Protein AF-A0A2W7AXQ3-F1 (afdb_monomer_lite)

Secondary structure (DSSP, 8-state):
----------TTHHHHHHHHHHHHHHHHHTT------PPPPP-------HHHHHHHHHHHHHTTSSSS-----------PPPPPPPPP--PPPPPPP----------------------------S-------S--SS--SSHHHHHHHHHHHHTT--------S-HHHHHHHHHHHHHHTTEEE--GGG-HHHHHHHHHSEEPSS--GGGTTPPTTEEEEEEEHHHHHHTT-SS-TTEEEEETTEEEEEEEETTEEEEEEEPPPPPPP--

Sequence (271 aa):
MPWIQAARLSPWLLPVAIAVAAHGLWLAGSSVVERPRRPTPVPRAADNSPELVRYSSQASQAGSLATGLGTLTLPFESSLPLPPPELLGSAPPPPPAAAGDQGRAQQQPTLRSRPVALAPRQAGTGLAWGVDQSLPRGLPGDAATALGLAGQLDAGAEPSGESGPGEKDDASRLARKALAARHLRLTTASDRPYRILWDSGSAAASRPEDLANLPEGVEVRRLPLAAARAMGLSQPHGISVASPAGLLLLWVKGDELWLIRRSPPAAADPA

Structure (mmCIF, N/CA/C/O backbone):
data_AF-A0A2W7AXQ3-F1
#
_entry.id   AF-A0A2W7AXQ3-F1
#
loop_
_atom_site.group_PDB
_atom_site.id
_atom_site.type_symbol
_atom_site.label_atom_id
_atom_site.label_alt_id
_atom_site.label_comp_id
_atom_site.label_asym_id
_atom_site.label_entity_id
_atom_site.label_seq_id
_atom_site.pdbx_PDB_ins_code
_atom_site.Cartn_x
_atom_site.Cartn_y
_atom_site.Cartn_z
_atom_site.occupancy
_atom_site.B_iso_or_equiv
_atom_site.auth_seq_id
_atom_site.auth_comp_id
_atom_site.auth_asym_id
_atom_site.auth_atom_id
_atom_site.pdbx_PDB_model_num
ATOM 1 N N . MET A 1 1 ? -46.222 -37.021 27.615 1.00 56.38 1 MET A N 1
ATOM 2 C CA . MET A 1 1 ? -44.828 -37.250 27.157 1.00 56.38 1 MET A CA 1
ATOM 3 C C . MET A 1 1 ? -44.898 -37.714 25.709 1.00 56.38 1 MET A C 1
ATOM 5 O O . MET A 1 1 ? -45.809 -38.504 25.496 1.00 56.38 1 MET A O 1
ATOM 9 N N . PRO A 1 2 ? -44.070 -37.287 24.725 1.00 55.03 2 PRO A N 1
ATOM 10 C CA . PRO A 1 2 ? -42.762 -36.604 24.777 1.00 55.03 2 PRO A CA 1
ATOM 11 C C . PRO A 1 2 ? -42.604 -35.414 23.776 1.00 55.03 2 PRO A C 1
ATOM 13 O O . PRO A 1 2 ? -42.974 -35.518 22.615 1.00 55.03 2 PRO A O 1
ATOM 16 N N . TRP A 1 3 ? -42.005 -34.288 24.181 1.00 43.62 3 TRP A N 1
ATOM 17 C CA . TRP A 1 3 ? -41.655 -33.169 23.266 1.00 43.62 3 TRP A CA 1
ATOM 18 C C . TRP A 1 3 ? -40.205 -32.686 23.426 1.00 43.62 3 TRP A C 1
ATOM 20 O O . TRP A 1 3 ? -39.822 -31.629 22.942 1.00 43.62 3 TRP A O 1
ATOM 30 N N . ILE A 1 4 ? -39.357 -33.501 24.054 1.00 59.16 4 ILE A N 1
ATOM 31 C CA . ILE A 1 4 ? -37.926 -33.224 24.182 1.00 59.16 4 ILE A CA 1
ATOM 32 C C . ILE A 1 4 ? -37.199 -34.032 23.101 1.00 59.16 4 ILE A C 1
ATOM 34 O O . ILE A 1 4 ? -36.650 -35.096 23.373 1.00 59.16 4 ILE A O 1
ATOM 38 N N . GLN A 1 5 ? -37.231 -33.556 21.853 1.00 52.38 5 GLN A N 1
ATOM 39 C CA . GLN A 1 5 ? -36.272 -33.996 20.839 1.00 52.38 5 GLN A CA 1
ATOM 40 C C . GLN A 1 5 ? -35.127 -32.989 20.744 1.00 52.38 5 GLN A C 1
ATOM 42 O O . GLN A 1 5 ? -35.233 -31.922 20.151 1.00 52.38 5 GLN A O 1
ATOM 47 N N . ALA A 1 6 ? -34.042 -33.385 21.405 1.00 51.69 6 ALA A N 1
ATOM 48 C CA . ALA A 1 6 ? -32.644 -33.174 21.062 1.00 51.69 6 ALA A 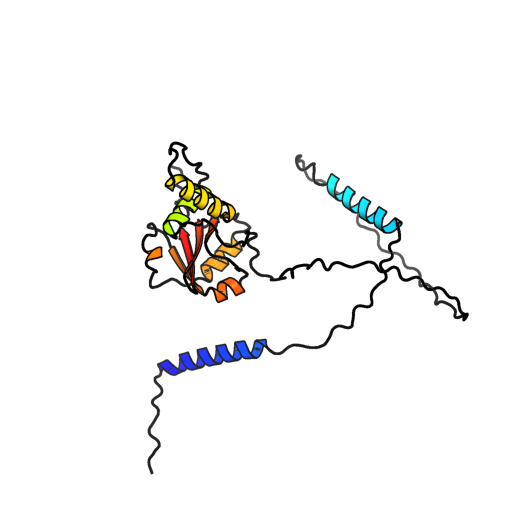CA 1
ATOM 49 C C . ALA A 1 6 ? -32.361 -32.211 19.893 1.00 51.69 6 ALA A C 1
ATOM 51 O O . ALA A 1 6 ? -32.241 -32.620 18.737 1.00 51.69 6 ALA A O 1
ATOM 52 N N . ALA A 1 7 ? -32.082 -30.952 20.231 1.00 55.88 7 ALA A N 1
ATOM 53 C CA . ALA A 1 7 ? -31.192 -30.131 19.427 1.00 55.88 7 ALA A CA 1
ATOM 54 C C . ALA A 1 7 ? -29.800 -30.785 19.462 1.00 55.88 7 ALA A C 1
ATOM 56 O O . ALA A 1 7 ? -29.018 -30.578 20.390 1.00 55.88 7 ALA A O 1
ATOM 57 N N . ARG A 1 8 ? -29.496 -31.629 18.469 1.00 60.03 8 ARG A N 1
ATOM 58 C CA . ARG A 1 8 ? -28.120 -32.042 18.174 1.00 60.03 8 ARG A CA 1
ATOM 59 C C . ARG A 1 8 ? -27.374 -30.805 17.684 1.00 60.03 8 ARG A C 1
ATOM 61 O O . ARG A 1 8 ? -27.304 -30.541 16.487 1.00 60.03 8 ARG A O 1
ATOM 68 N N . LEU A 1 9 ? -26.872 -30.012 18.626 1.00 59.94 9 LEU A N 1
ATOM 69 C CA . LEU A 1 9 ? -25.965 -28.915 18.333 1.00 59.94 9 LEU A CA 1
ATOM 70 C C . LEU A 1 9 ? -24.719 -29.530 17.697 1.00 59.94 9 LEU A C 1
ATOM 72 O O . LEU A 1 9 ? -23.999 -30.304 18.325 1.00 59.94 9 LEU A O 1
ATOM 76 N N . SER A 1 10 ? -24.537 -29.237 16.411 1.00 66.50 10 SER A N 1
ATOM 77 C CA . SER A 1 10 ? -23.365 -29.648 15.648 1.00 66.50 10 SER A CA 1
ATOM 78 C C . SER A 1 10 ? -22.100 -29.277 16.434 1.00 66.50 10 SER A C 1
ATOM 80 O O . SER A 1 10 ? -22.007 -28.134 16.894 1.00 66.50 10 SER A O 1
ATOM 82 N N . PRO A 1 11 ? -21.120 -30.187 16.590 1.00 71.94 11 PRO A N 1
ATOM 83 C CA . PRO A 1 11 ? -19.904 -29.936 17.374 1.00 71.94 11 PRO A CA 1
ATOM 84 C C . PRO A 1 11 ? -19.089 -28.732 16.864 1.00 71.94 11 PRO A C 1
ATOM 86 O O . PRO A 1 11 ? -18.272 -28.180 17.593 1.00 71.94 11 PRO A O 1
ATOM 89 N N . TRP A 1 12 ? -19.366 -28.269 15.643 1.00 75.00 12 TRP A N 1
ATOM 90 C CA . TRP A 1 12 ? -18.779 -27.075 15.035 1.00 75.00 12 TRP A CA 1
ATOM 91 C C . TRP A 1 12 ? -19.390 -25.748 15.500 1.00 75.00 12 TRP A C 1
ATOM 93 O O . TRP A 1 12 ? -18.766 -24.703 15.341 1.00 75.00 12 TRP A O 1
ATOM 103 N N . LEU A 1 13 ? -20.583 -25.759 16.099 1.00 76.00 13 LEU A N 1
ATOM 104 C CA . LEU A 1 13 ? -21.230 -24.535 16.585 1.00 76.00 13 LEU A CA 1
ATOM 105 C C . LEU A 1 13 ? -20.655 -24.063 17.924 1.00 76.00 13 LEU A C 1
ATOM 107 O O . LEU A 1 13 ? -20.680 -22.868 18.207 1.00 76.00 13 LEU A O 1
ATOM 111 N N . LEU A 1 14 ? -20.094 -24.976 18.722 1.00 76.06 14 LEU A N 1
ATOM 112 C CA . LEU A 1 14 ? -19.499 -24.654 20.018 1.00 76.06 14 LEU A CA 1
ATOM 113 C C . LEU A 1 14 ? -18.330 -23.648 19.912 1.00 76.06 14 LEU A C 1
ATOM 115 O O . LEU A 1 14 ? -18.395 -22.619 20.586 1.00 76.06 14 LEU A O 1
ATOM 119 N N . PRO A 1 15 ? -17.294 -23.855 19.068 1.00 79.56 15 PRO A N 1
ATOM 120 C CA . PRO A 1 15 ? -16.192 -22.895 18.968 1.00 79.56 15 PRO A CA 1
ATOM 121 C C . PRO A 1 15 ? -16.641 -21.537 18.411 1.00 79.56 15 PRO A C 1
ATOM 123 O O . PRO A 1 15 ? -16.148 -20.503 18.856 1.00 79.56 15 PRO A O 1
ATOM 126 N N . VAL A 1 16 ? -17.613 -21.518 17.491 1.00 81.75 16 VAL A N 1
ATOM 127 C CA . VAL A 1 16 ? -18.158 -20.274 16.923 1.00 81.75 16 VAL A CA 1
ATOM 128 C C . VAL A 1 16 ? -18.922 -19.481 17.983 1.00 81.75 16 VAL A C 1
ATOM 130 O O . VAL A 1 16 ? -18.708 -18.278 18.121 1.00 81.75 16 VAL A O 1
ATOM 133 N N . ALA A 1 17 ? -19.763 -20.143 18.780 1.00 80.06 17 ALA A N 1
ATOM 134 C CA . ALA A 1 17 ? -20.495 -19.494 19.863 1.00 80.06 17 ALA A CA 1
ATOM 135 C C . ALA A 1 17 ? -19.550 -18.917 20.933 1.00 80.06 17 ALA A C 1
ATOM 137 O O . ALA A 1 17 ? -19.765 -17.797 21.395 1.00 80.06 17 ALA A O 1
ATOM 138 N N . ILE A 1 18 ? -18.471 -19.636 21.275 1.00 86.31 18 ILE A N 1
ATOM 139 C CA . ILE A 1 18 ? -17.441 -19.152 22.208 1.00 86.31 18 ILE A CA 1
ATOM 140 C C . ILE A 1 18 ? -16.726 -17.920 21.637 1.00 86.31 18 ILE A C 1
ATOM 142 O O . ILE A 1 18 ? -16.554 -16.934 22.353 1.00 86.31 18 ILE A O 1
ATOM 146 N N . ALA A 1 19 ? -16.356 -17.937 20.352 1.00 85.81 19 ALA A N 1
ATOM 147 C CA . ALA A 1 19 ? -15.705 -16.799 19.704 1.00 85.81 19 ALA A CA 1
ATOM 148 C C . ALA A 1 19 ? -16.602 -15.549 19.695 1.00 85.81 19 ALA A C 1
ATOM 150 O O . ALA A 1 19 ? -16.142 -14.462 20.044 1.00 85.81 19 ALA A O 1
ATOM 151 N N . VAL A 1 20 ? -17.892 -15.701 19.370 1.00 86.19 20 VAL A N 1
ATOM 152 C CA . VAL A 1 20 ? -18.866 -14.594 19.380 1.00 86.19 20 VAL A CA 1
ATOM 153 C C . VAL A 1 20 ? -19.087 -14.059 20.798 1.00 86.19 20 VAL A C 1
ATOM 155 O O . VAL A 1 20 ? -19.087 -12.844 20.998 1.00 86.19 20 VAL A O 1
ATOM 158 N N . ALA A 1 21 ? -19.213 -14.939 21.796 1.00 85.56 21 ALA A N 1
ATOM 159 C CA . ALA A 1 21 ? -19.384 -14.535 23.191 1.00 85.56 21 ALA A CA 1
ATOM 160 C C . ALA A 1 21 ? -18.153 -13.787 23.734 1.00 85.56 21 ALA A C 1
ATOM 162 O O . ALA A 1 21 ? -18.303 -12.750 24.380 1.00 85.56 21 ALA A O 1
ATOM 163 N N . ALA A 1 22 ? -16.940 -14.259 23.427 1.00 85.50 22 ALA A N 1
ATOM 164 C CA . ALA A 1 22 ? -15.700 -13.589 23.818 1.00 85.50 22 ALA A CA 1
ATOM 165 C C . ALA A 1 22 ? -15.571 -12.200 23.171 1.00 85.50 22 ALA A C 1
ATOM 167 O O . ALA A 1 22 ? -15.170 -11.240 23.832 1.00 85.50 22 ALA A O 1
ATOM 168 N N . HIS A 1 23 ? -15.964 -12.071 21.901 1.00 77.94 23 HIS A N 1
ATOM 169 C CA . HIS A 1 23 ? -15.927 -10.792 21.193 1.00 77.94 23 HIS A CA 1
ATOM 170 C C . HIS A 1 23 ? -16.967 -9.798 21.733 1.00 77.94 23 HIS A C 1
ATOM 172 O O . HIS A 1 23 ? -16.659 -8.622 21.932 1.00 77.94 23 HIS A O 1
ATOM 178 N N . GLY A 1 24 ? -18.177 -10.275 22.045 1.00 78.38 24 GLY A N 1
ATOM 179 C CA . GLY A 1 24 ? -19.215 -9.466 22.687 1.00 78.38 24 GLY A CA 1
ATOM 180 C C . GLY A 1 24 ? -18.809 -8.982 24.082 1.00 78.38 24 GLY A C 1
ATOM 181 O O . GLY A 1 24 ? -19.021 -7.817 24.417 1.00 78.38 24 GLY A O 1
ATOM 182 N N . LEU A 1 25 ? -18.158 -9.843 24.871 1.00 80.38 25 LEU A N 1
ATOM 183 C CA . LEU A 1 25 ? -17.657 -9.490 26.200 1.00 80.38 25 LEU A CA 1
ATOM 184 C C . LEU A 1 25 ? -16.522 -8.454 26.138 1.00 80.38 25 LEU A C 1
ATOM 186 O O . LEU A 1 25 ? -16.474 -7.548 26.968 1.00 80.38 25 LEU A O 1
ATOM 190 N N . TRP A 1 26 ? -15.643 -8.543 25.136 1.00 81.81 26 TRP A N 1
ATOM 191 C CA . TRP A 1 26 ? -14.577 -7.562 24.919 1.00 81.81 26 TRP A CA 1
ATOM 192 C C . TRP A 1 26 ? -15.130 -6.173 24.556 1.00 81.81 26 TRP A C 1
ATOM 194 O O . TRP A 1 26 ? -14.699 -5.168 25.123 1.00 81.81 26 TRP A O 1
ATOM 204 N N . LEU A 1 27 ? -16.144 -6.115 23.685 1.00 73.25 27 LEU A N 1
ATOM 205 C CA . LEU A 1 27 ? -16.821 -4.863 23.329 1.00 73.25 27 LEU A CA 1
ATOM 206 C C . LEU A 1 27 ? -17.541 -4.238 24.536 1.00 73.25 27 LEU A C 1
ATOM 208 O O . LEU A 1 27 ? -17.368 -3.048 24.794 1.00 73.25 27 LEU A O 1
ATOM 212 N N . ALA A 1 28 ? -18.274 -5.034 25.321 1.00 66.75 28 ALA A N 1
ATOM 213 C CA . ALA A 1 28 ? -18.982 -4.553 26.512 1.00 66.75 28 ALA A CA 1
ATOM 214 C C . ALA A 1 28 ? -18.042 -4.099 27.650 1.00 66.75 28 ALA A C 1
ATOM 216 O O . ALA A 1 28 ? -18.369 -3.176 28.397 1.00 66.75 28 ALA A O 1
ATOM 217 N N . GLY A 1 29 ? -16.857 -4.709 27.775 1.00 53.09 29 GLY A N 1
ATOM 218 C CA . GLY A 1 29 ? -15.850 -4.323 28.770 1.00 53.09 29 GLY A CA 1
ATOM 219 C C . GLY A 1 29 ? -15.180 -2.974 28.488 1.00 53.09 29 GLY A C 1
ATOM 220 O O . GLY A 1 29 ? -14.676 -2.332 29.407 1.00 53.09 29 GLY A O 1
ATOM 221 N N . SER A 1 30 ? -15.208 -2.508 27.237 1.00 60.12 30 SER A N 1
ATOM 222 C CA . SER A 1 30 ? -14.564 -1.249 26.841 1.00 60.12 30 SER A CA 1
ATOM 223 C C . SER A 1 30 ? -15.361 0.017 27.197 1.00 60.12 30 SER A C 1
ATOM 225 O O . SER A 1 30 ? -14.812 1.115 27.141 1.00 60.12 30 SER A O 1
ATOM 227 N N . SER A 1 31 ? -16.628 -0.112 27.612 1.00 50.81 31 SER A N 1
ATOM 228 C CA . SER A 1 31 ? -17.520 1.032 27.868 1.00 50.81 31 SER A CA 1
ATOM 229 C C . SER A 1 31 ? -17.623 1.486 29.331 1.00 50.81 31 SER A C 1
ATOM 231 O O . SER A 1 31 ? -18.421 2.371 29.628 1.00 50.81 31 SER A O 1
ATOM 233 N N . VAL A 1 32 ? -16.849 0.926 30.268 1.00 55.56 32 VAL A N 1
ATOM 234 C CA . VAL A 1 32 ? -16.993 1.266 31.697 1.00 55.56 32 VAL A CA 1
ATOM 235 C C . VAL A 1 32 ? -15.644 1.546 32.353 1.00 55.56 32 VAL A C 1
ATOM 237 O O . VAL A 1 32 ? -15.115 0.681 33.030 1.00 55.56 32 VAL A O 1
ATOM 240 N N . VAL A 1 33 ? -15.130 2.771 32.185 1.00 51.38 33 VAL A N 1
ATOM 241 C CA . VAL A 1 33 ? -14.534 3.608 33.252 1.00 51.38 33 VAL A CA 1
ATOM 242 C C . VAL A 1 33 ? -14.572 5.068 32.769 1.00 51.38 33 VAL A C 1
ATOM 244 O O . VAL A 1 33 ? -13.575 5.610 32.304 1.00 51.38 33 VAL A O 1
ATOM 247 N N . GLU A 1 34 ? -15.716 5.741 32.898 1.00 50.62 34 GLU A N 1
ATOM 248 C CA . GLU A 1 34 ? -15.732 7.206 32.997 1.00 50.62 34 GLU A CA 1
ATOM 249 C C . GLU A 1 34 ? -16.026 7.588 34.448 1.00 50.62 34 GLU A C 1
ATOM 251 O O . GLU A 1 34 ? -17.125 7.422 34.975 1.00 50.62 34 GLU A O 1
ATOM 256 N N . ARG A 1 35 ? -14.985 8.080 35.118 1.00 42.41 35 ARG A N 1
ATOM 257 C CA . ARG A 1 35 ? -15.019 8.702 36.443 1.00 42.41 35 ARG A CA 1
ATOM 258 C C . ARG A 1 35 ? -14.161 9.971 36.365 1.00 42.41 35 ARG A C 1
ATOM 260 O O . ARG A 1 35 ? -13.218 10.024 35.581 1.00 42.41 35 ARG A O 1
ATOM 267 N N . PRO A 1 36 ? -14.348 10.904 37.297 1.00 46.25 36 PRO A N 1
ATOM 268 C CA . PRO A 1 36 ? -15.287 12.018 37.298 1.00 46.25 36 PRO A CA 1
ATOM 269 C C . PRO A 1 36 ? -14.686 13.310 36.697 1.00 46.25 36 PRO A C 1
ATOM 271 O O . PRO A 1 36 ? -13.474 13.446 36.546 1.00 46.25 36 PRO A O 1
ATOM 274 N N . ARG A 1 37 ? -15.564 14.281 36.391 1.00 49.75 37 ARG A N 1
ATOM 275 C CA . ARG A 1 37 ? -15.258 15.668 35.978 1.00 49.75 37 ARG A CA 1
ATOM 276 C C . ARG A 1 37 ? -13.968 16.218 36.609 1.00 49.75 37 ARG A C 1
ATOM 278 O O . ARG A 1 37 ? -13.890 16.367 37.827 1.00 49.75 37 ARG A O 1
ATOM 285 N N . ARG A 1 38 ? -13.008 16.624 35.766 1.00 41.25 38 ARG A N 1
ATOM 286 C CA . ARG A 1 38 ? -11.929 17.533 36.180 1.00 41.25 38 ARG A CA 1
ATOM 287 C C . ARG A 1 38 ? -12.525 18.882 36.612 1.00 41.25 38 ARG A C 1
ATOM 289 O O . ARG A 1 38 ? -13.468 19.347 35.966 1.00 41.25 38 ARG A O 1
ATOM 296 N N . PRO A 1 39 ? -11.981 19.519 37.662 1.00 47.62 39 PRO A N 1
ATOM 297 C CA . PRO A 1 39 ? -12.379 20.858 38.067 1.00 47.62 39 PRO A CA 1
ATOM 298 C C . PRO A 1 39 ? -12.070 21.866 36.957 1.00 47.62 39 PRO A C 1
ATOM 300 O O . PRO A 1 39 ? -11.065 21.765 36.250 1.00 47.62 39 PRO A O 1
ATOM 303 N N . THR A 1 40 ? -12.976 22.826 36.810 1.00 57.66 40 THR A N 1
ATOM 304 C CA . THR A 1 40 ? -12.914 23.959 35.891 1.00 57.66 40 THR A CA 1
ATOM 305 C C . THR A 1 40 ? -11.543 24.642 35.979 1.00 57.66 40 THR A C 1
ATOM 307 O O . THR A 1 40 ? -11.119 24.981 37.086 1.00 57.66 40 THR A O 1
ATOM 310 N N . PRO A 1 41 ? -10.826 24.863 34.862 1.00 53.12 41 PRO A N 1
ATOM 311 C CA . PRO A 1 41 ? -9.603 25.647 34.894 1.00 53.12 41 PRO A CA 1
ATOM 312 C C . PRO A 1 41 ? -9.957 27.080 35.296 1.00 53.12 41 PRO A C 1
ATOM 314 O O . PRO A 1 41 ? -10.693 27.771 34.592 1.00 53.12 41 PRO A O 1
ATOM 317 N N . VAL A 1 42 ? -9.445 27.521 36.444 1.00 62.22 42 VAL A N 1
ATOM 318 C CA . VAL A 1 42 ? -9.449 28.939 36.807 1.00 62.22 42 VAL A CA 1
ATOM 319 C C . VAL A 1 42 ? -8.600 29.658 35.755 1.00 62.22 42 VAL A C 1
ATOM 321 O O . VAL A 1 42 ? -7.451 29.253 35.545 1.00 62.22 42 VAL A O 1
ATOM 324 N N . PRO A 1 43 ? -9.121 30.683 35.063 1.00 53.09 43 PRO A N 1
ATOM 325 C CA . PRO A 1 43 ? -8.309 31.477 34.159 1.00 53.09 43 PRO A CA 1
ATOM 326 C C . PRO A 1 43 ? -7.216 32.160 34.984 1.00 53.09 43 PRO A C 1
ATOM 328 O O . PRO A 1 43 ? -7.487 33.074 35.761 1.00 53.09 43 PRO A O 1
ATOM 331 N N . ARG A 1 44 ? -5.966 31.705 34.844 1.00 53.28 44 ARG A N 1
ATOM 332 C CA . ARG A 1 44 ? -4.820 32.515 35.258 1.00 53.28 44 ARG A CA 1
ATOM 333 C C . ARG A 1 44 ? -4.796 33.705 34.316 1.00 53.28 44 ARG A C 1
ATOM 335 O O . ARG A 1 44 ? -4.664 33.518 33.107 1.00 53.28 44 ARG A O 1
ATOM 342 N N . ALA A 1 45 ? -4.983 34.900 34.870 1.00 55.28 45 ALA A N 1
ATOM 343 C CA . ALA A 1 45 ? -4.716 36.137 34.162 1.00 55.28 45 ALA A CA 1
ATOM 344 C C . ALA A 1 45 ? -3.337 35.995 33.507 1.00 55.28 45 ALA A C 1
ATOM 346 O O . ALA A 1 45 ? -2.358 35.698 34.192 1.00 55.28 45 ALA A O 1
ATOM 347 N N . ALA A 1 46 ? -3.288 36.095 32.178 1.00 49.22 46 ALA A N 1
ATOM 348 C CA . ALA A 1 46 ? -2.027 36.183 31.469 1.00 49.22 46 ALA A CA 1
ATOM 349 C C . ALA A 1 46 ? -1.362 37.463 31.969 1.00 49.22 46 ALA A C 1
ATOM 351 O O . ALA A 1 46 ? -1.795 38.566 31.630 1.00 49.22 46 ALA A O 1
ATOM 352 N N . ASP A 1 47 ? -0.379 37.304 32.847 1.00 54.69 47 ASP A N 1
ATOM 353 C CA . ASP A 1 47 ? 0.492 38.388 33.252 1.00 54.69 47 ASP A CA 1
ATOM 354 C C . ASP A 1 47 ? 1.336 38.741 32.023 1.00 54.69 47 ASP A C 1
ATOM 356 O O . ASP A 1 47 ? 2.390 38.166 31.756 1.00 54.69 47 ASP A O 1
ATOM 360 N N . ASN A 1 48 ? 0.786 39.627 31.192 1.00 55.03 48 ASN A N 1
ATOM 361 C CA . ASN A 1 48 ? 1.412 40.156 29.986 1.00 55.03 48 ASN A CA 1
ATOM 362 C C . ASN A 1 48 ? 2.436 41.238 30.351 1.00 55.03 48 ASN A C 1
ATOM 364 O O . ASN A 1 48 ? 2.536 42.267 29.680 1.00 55.03 48 ASN A O 1
ATOM 368 N N . SER A 1 49 ? 3.180 41.026 31.435 1.00 65.69 49 SER A N 1
ATOM 369 C CA . SER A 1 49 ? 4.289 41.886 31.801 1.00 65.69 49 SER A CA 1
ATOM 370 C C . SER A 1 49 ? 5.316 41.867 30.658 1.00 65.69 49 SER A C 1
ATOM 372 O O . SER A 1 49 ? 5.779 40.790 30.262 1.00 65.69 49 SER A O 1
ATOM 374 N N . PRO A 1 50 ? 5.684 43.033 30.090 1.00 62.56 50 PRO A N 1
ATOM 375 C CA . PRO A 1 50 ? 6.530 43.126 28.895 1.00 62.56 50 PRO A CA 1
ATOM 376 C C . PRO A 1 50 ? 7.920 42.500 29.081 1.00 62.56 50 PRO A C 1
ATOM 378 O O . PRO A 1 50 ? 8.593 42.176 28.100 1.00 62.56 50 PRO A O 1
ATOM 381 N N . GLU A 1 51 ? 8.341 42.272 30.324 1.00 63.25 51 GLU A N 1
ATOM 382 C CA . GLU A 1 51 ? 9.594 41.591 30.639 1.00 63.25 51 GLU A CA 1
ATOM 383 C C . GLU A 1 51 ? 9.565 40.096 30.288 1.00 63.25 51 GLU A C 1
ATOM 385 O O . GLU A 1 51 ? 10.532 39.585 29.723 1.00 63.25 51 GLU A O 1
ATOM 390 N N . LEU A 1 52 ? 8.441 39.399 30.496 1.00 59.66 52 LEU A N 1
ATOM 391 C CA . LEU A 1 52 ? 8.325 37.965 30.187 1.00 59.66 52 LEU A CA 1
ATOM 392 C C . LEU A 1 52 ? 8.348 37.692 28.676 1.00 59.66 52 LEU A C 1
ATOM 394 O O . LEU A 1 52 ? 8.898 36.682 28.229 1.00 59.66 52 LEU A O 1
ATOM 398 N N . VAL A 1 53 ? 7.821 38.621 27.872 1.00 66.81 53 VAL A N 1
ATOM 399 C CA . VAL A 1 53 ? 7.896 38.541 26.404 1.00 66.81 53 VAL A CA 1
ATOM 400 C C . VAL A 1 53 ? 9.341 38.713 25.925 1.00 66.81 53 VAL A C 1
ATOM 402 O O . VAL A 1 53 ? 9.778 37.983 25.032 1.00 66.81 53 VAL A O 1
ATOM 405 N N . ARG A 1 54 ? 10.120 39.607 26.554 1.00 67.94 54 ARG A N 1
ATOM 406 C CA . ARG A 1 54 ? 11.549 39.768 26.235 1.00 67.94 54 ARG A CA 1
ATOM 407 C C . ARG A 1 54 ? 12.349 38.507 26.564 1.00 67.94 54 ARG A C 1
ATOM 409 O O . ARG A 1 54 ? 13.090 38.041 25.698 1.00 67.94 54 ARG A O 1
ATOM 416 N N . TYR A 1 55 ? 12.135 37.898 27.731 1.00 61.97 55 TYR A N 1
ATOM 417 C CA . TYR A 1 55 ? 12.831 36.656 28.102 1.00 61.97 55 TYR A CA 1
AT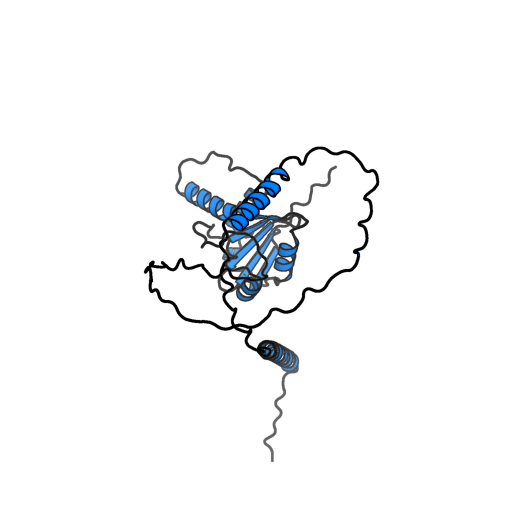OM 418 C C . TYR A 1 55 ? 12.475 35.468 27.190 1.00 61.97 55 TYR A C 1
ATOM 420 O O . TYR A 1 55 ? 13.365 34.728 26.770 1.00 61.97 55 TYR A O 1
ATOM 428 N N . SER A 1 56 ? 11.204 35.321 26.801 1.00 62.09 56 SER A N 1
ATOM 429 C CA . SER A 1 56 ? 10.758 34.292 25.842 1.00 62.09 56 SER A CA 1
ATOM 430 C C . SER A 1 56 ? 11.413 34.447 24.458 1.00 62.09 56 SER A C 1
ATOM 432 O O . SER A 1 56 ? 11.864 33.469 23.847 1.00 62.09 56 SER A O 1
ATOM 434 N N . SER A 1 57 ? 11.539 35.692 23.982 1.00 58.22 57 SER A N 1
ATOM 435 C CA . SER A 1 57 ? 12.186 35.978 22.696 1.00 58.22 57 SER A CA 1
ATOM 436 C C . SER A 1 57 ? 13.690 35.675 22.704 1.00 58.22 57 SER A C 1
ATOM 438 O O . SER A 1 57 ? 14.208 35.137 21.724 1.00 58.22 57 SER A O 1
ATOM 440 N N . GLN A 1 58 ? 14.383 35.922 23.822 1.00 58.19 58 GLN A N 1
ATOM 441 C CA . GLN A 1 58 ? 15.812 35.617 23.953 1.00 58.19 58 GLN A CA 1
ATOM 442 C C . GLN A 1 58 ? 16.089 34.110 24.063 1.00 58.19 58 GLN A C 1
ATOM 444 O O . GLN A 1 58 ? 17.034 33.623 23.441 1.00 58.19 58 GLN A O 1
ATOM 449 N N . ALA A 1 59 ? 15.242 33.345 24.761 1.00 57.09 59 ALA A N 1
ATOM 450 C CA . ALA A 1 59 ? 15.393 31.889 24.852 1.00 57.09 59 ALA A CA 1
ATOM 451 C C . ALA A 1 59 ? 15.250 31.190 23.483 1.00 57.09 59 ALA A C 1
ATOM 453 O O . ALA A 1 59 ? 15.949 30.219 23.196 1.00 57.09 59 ALA A O 1
ATOM 454 N N . SER A 1 60 ? 14.397 31.723 22.604 1.00 57.94 60 SER A N 1
ATOM 455 C CA . SER A 1 60 ? 14.200 31.188 21.248 1.00 57.94 60 SER A CA 1
ATOM 456 C C . SER A 1 60 ? 15.372 31.507 20.302 1.00 57.94 60 SER A C 1
ATOM 458 O O . SER A 1 60 ? 15.666 30.732 19.390 1.00 57.94 60 SER A O 1
ATOM 460 N N . GLN A 1 61 ? 16.085 32.618 20.529 1.00 56.41 61 GLN A N 1
ATOM 461 C CA . GLN A 1 61 ? 17.279 32.972 19.751 1.00 56.41 61 GLN A CA 1
ATOM 462 C C . GLN A 1 61 ? 18.514 32.153 20.156 1.00 56.41 61 GLN A C 1
ATOM 464 O O . GLN A 1 61 ? 19.291 31.771 19.282 1.00 56.41 61 GLN A O 1
ATOM 469 N N . ALA A 1 62 ? 18.662 31.792 21.436 1.00 53.03 62 ALA A N 1
ATOM 470 C CA . ALA A 1 62 ? 19.781 30.963 21.899 1.00 53.03 62 ALA A CA 1
ATOM 471 C C . ALA A 1 62 ? 19.770 29.536 21.306 1.00 53.03 62 ALA A C 1
ATOM 473 O O . ALA A 1 62 ? 20.828 28.977 21.025 1.00 53.03 62 ALA A O 1
ATOM 474 N N . GLY A 1 63 ? 18.591 28.963 21.030 1.00 47.25 63 GLY A N 1
ATOM 475 C CA . GLY A 1 63 ? 18.471 27.648 20.380 1.00 47.25 63 GLY A CA 1
ATOM 476 C C . GLY A 1 63 ? 18.848 27.634 18.891 1.00 47.25 63 GLY A C 1
ATOM 477 O O . GLY A 1 63 ? 19.207 26.588 18.350 1.00 47.25 63 GLY A O 1
ATOM 478 N N . SER A 1 64 ? 18.824 28.791 18.223 1.00 45.88 64 SER A N 1
ATOM 479 C CA . SER A 1 64 ? 19.085 28.880 16.777 1.00 45.88 64 SER A CA 1
ATOM 480 C C . SER A 1 64 ? 20.578 28.971 16.428 1.00 45.88 64 SER A C 1
ATOM 482 O O . SER A 1 64 ? 20.948 28.707 15.289 1.00 45.88 64 SER A O 1
ATOM 484 N N . LEU A 1 65 ? 21.451 29.267 17.400 1.00 46.97 65 LEU A N 1
ATOM 485 C CA . LEU A 1 65 ? 22.911 29.298 17.207 1.00 46.97 65 LEU A CA 1
ATOM 486 C C . LEU A 1 65 ? 23.601 27.959 17.528 1.00 46.97 65 LEU A C 1
ATOM 488 O O . LEU A 1 65 ? 24.755 27.767 17.164 1.00 46.97 65 LEU A O 1
ATOM 492 N N . ALA A 1 66 ? 22.894 27.007 18.147 1.00 48.22 66 ALA A N 1
ATOM 493 C CA . ALA A 1 66 ? 23.418 25.673 18.460 1.00 48.22 66 ALA A CA 1
ATOM 494 C C . ALA A 1 66 ? 23.167 24.624 17.354 1.00 48.22 66 ALA A C 1
ATOM 496 O O . ALA A 1 66 ? 23.633 23.494 17.463 1.00 48.22 66 ALA A O 1
ATOM 497 N N . THR A 1 67 ? 22.459 24.981 16.273 1.00 46.81 67 THR A N 1
ATOM 498 C CA . THR A 1 67 ? 22.076 24.045 15.188 1.00 46.81 67 THR A CA 1
ATOM 499 C C . THR A 1 67 ? 22.886 24.259 13.901 1.00 46.81 67 THR A C 1
ATOM 501 O O . THR A 1 67 ? 22.501 23.821 12.821 1.00 46.81 67 THR A O 1
ATOM 504 N N . GLY A 1 68 ? 24.028 24.940 13.990 1.00 45.47 68 GLY A N 1
ATOM 505 C CA . GLY A 1 68 ? 24.868 25.233 12.835 1.00 45.47 68 GLY A CA 1
ATOM 506 C C . GLY A 1 68 ? 26.341 25.198 13.188 1.00 45.47 68 GLY A C 1
ATOM 507 O O . GLY A 1 68 ? 26.955 26.246 13.156 1.00 45.47 68 GLY A O 1
ATOM 508 N N . LEU A 1 69 ? 26.868 24.028 13.567 1.00 45.47 69 LEU A N 1
ATOM 509 C CA . LEU A 1 69 ? 28.295 23.650 13.535 1.00 45.47 69 LEU A CA 1
ATOM 510 C C . LEU A 1 69 ? 28.405 22.164 13.941 1.00 45.47 69 LEU A C 1
ATOM 512 O O . LEU A 1 69 ? 28.815 21.813 15.042 1.00 45.47 69 LEU A O 1
ATOM 516 N N . GLY A 1 70 ? 27.953 21.277 13.053 1.00 43.62 70 GLY A N 1
ATOM 517 C CA . GLY A 1 70 ? 27.937 19.824 13.251 1.00 43.62 70 GLY A CA 1
ATOM 518 C C . GLY A 1 70 ? 28.900 19.083 12.328 1.00 43.62 70 GLY A C 1
ATOM 519 O O . GLY A 1 70 ? 28.533 18.055 11.777 1.00 43.62 70 GLY A O 1
ATOM 520 N N . THR A 1 71 ? 30.104 19.611 12.113 1.00 48.59 71 THR A N 1
ATOM 521 C CA . THR A 1 71 ? 31.198 18.891 11.446 1.00 48.59 71 THR A CA 1
ATOM 522 C C . THR A 1 71 ? 32.517 19.330 12.060 1.00 48.59 71 THR A C 1
ATOM 524 O O . THR A 1 71 ? 33.063 20.346 11.645 1.00 48.59 71 THR A O 1
ATOM 527 N N . LEU A 1 72 ? 32.993 18.591 13.062 1.00 38.66 72 LEU A N 1
ATOM 528 C CA . LEU A 1 72 ? 34.411 18.376 13.368 1.00 38.66 72 LEU A CA 1
ATOM 529 C C . LEU A 1 72 ? 34.505 17.335 14.493 1.00 38.66 72 LEU A C 1
ATOM 531 O O . LEU A 1 72 ? 34.199 17.592 15.653 1.00 38.66 72 LEU A O 1
ATOM 535 N N . THR A 1 73 ? 34.888 16.126 14.098 1.00 37.09 73 THR A N 1
ATOM 536 C CA . THR A 1 73 ? 35.363 15.037 14.955 1.00 37.09 73 THR A CA 1
ATOM 537 C C . THR A 1 73 ? 36.609 15.480 15.722 1.00 37.09 73 THR A C 1
ATOM 539 O O . THR A 1 73 ? 37.440 16.138 15.100 1.00 37.09 73 THR A O 1
ATOM 542 N N . LEU A 1 74 ? 36.761 15.081 16.998 1.00 37.19 74 LEU A N 1
ATOM 543 C CA . LEU A 1 74 ? 38.002 14.623 17.676 1.00 37.19 74 LEU A CA 1
ATOM 544 C C . LEU A 1 74 ? 37.752 14.392 19.201 1.00 37.19 74 LEU A C 1
ATOM 546 O O . LEU A 1 74 ? 36.675 14.747 19.673 1.00 37.19 74 LEU A O 1
ATOM 550 N N . PRO A 1 75 ? 38.628 13.669 19.939 1.00 43.62 75 PRO A N 1
ATOM 551 C CA . PRO A 1 75 ? 38.268 12.539 20.803 1.00 43.62 75 PRO A CA 1
ATOM 552 C C . PRO A 1 75 ? 38.204 12.849 22.315 1.00 43.62 75 PRO A C 1
ATOM 554 O O . PRO A 1 75 ? 38.542 13.936 22.764 1.00 43.62 75 PRO A O 1
ATOM 557 N N . PHE A 1 76 ? 37.747 11.848 23.077 1.00 48.50 76 PHE A N 1
ATOM 558 C CA . PHE A 1 76 ? 37.619 11.769 24.540 1.00 48.50 76 PHE A CA 1
ATOM 559 C C . PHE A 1 76 ? 38.754 12.416 25.352 1.00 48.50 76 PHE A C 1
ATOM 561 O O . PHE A 1 76 ? 39.909 12.101 25.096 1.00 48.50 76 PHE A O 1
ATOM 568 N N . GLU A 1 77 ? 38.403 13.164 26.409 1.00 31.72 77 GLU A N 1
ATOM 569 C CA . GLU A 1 77 ? 39.029 13.104 27.745 1.00 31.72 77 GLU A CA 1
ATOM 570 C C . GLU A 1 77 ? 38.251 13.953 28.781 1.00 31.72 77 GLU A C 1
ATOM 572 O O . GLU A 1 77 ? 38.015 15.140 28.593 1.00 31.72 77 GLU A O 1
ATOM 577 N N . SER A 1 78 ? 37.875 13.286 29.877 1.00 40.38 78 SER A N 1
ATOM 578 C CA . SER A 1 78 ? 38.058 13.699 31.279 1.00 40.38 78 SER A CA 1
ATOM 579 C C . SER A 1 78 ? 37.387 14.967 31.871 1.00 40.38 78 SER A C 1
ATOM 581 O O . SER A 1 78 ? 37.607 16.100 31.465 1.00 40.38 78 SER A O 1
ATOM 583 N N . SER A 1 79 ? 36.695 14.719 32.998 1.00 42.44 79 SER A N 1
ATOM 584 C CA . SER A 1 79 ? 36.318 15.632 34.099 1.00 42.44 79 SER A CA 1
ATOM 585 C C . SER A 1 79 ? 35.097 16.551 33.939 1.00 42.44 79 SER A C 1
ATOM 587 O O . SER A 1 79 ? 35.213 17.756 33.745 1.00 42.44 79 SER A O 1
ATOM 589 N N . LEU A 1 80 ? 33.907 16.001 34.210 1.00 48.31 80 LEU A N 1
ATOM 590 C CA . LEU A 1 80 ? 32.786 16.782 34.752 1.00 48.31 80 LEU A CA 1
ATOM 591 C C . LEU A 1 80 ? 32.932 16.867 36.286 1.00 48.31 80 LEU A C 1
ATOM 593 O O . LEU A 1 80 ? 32.926 15.816 36.933 1.00 48.31 80 LEU A O 1
ATOM 597 N N . PRO A 1 81 ? 33.051 18.059 36.901 1.00 51.22 81 PRO A N 1
ATOM 598 C CA . PRO A 1 81 ? 32.943 18.181 38.350 1.00 51.22 81 PRO A CA 1
ATOM 599 C C . PRO A 1 81 ? 31.488 17.949 38.787 1.00 51.22 81 PRO A C 1
ATOM 601 O O . PRO A 1 81 ? 30.549 18.462 38.177 1.00 51.22 81 PRO A O 1
ATOM 604 N N . LEU A 1 82 ? 31.308 17.155 39.847 1.00 56.88 82 LEU A N 1
ATOM 605 C CA . LEU A 1 82 ? 30.014 16.928 40.496 1.00 56.88 82 LEU A CA 1
ATOM 606 C C . LEU A 1 82 ? 29.385 18.257 40.968 1.00 56.88 82 LEU A C 1
ATOM 608 O O . LEU A 1 82 ? 30.114 19.127 41.452 1.00 56.88 82 LEU A O 1
ATOM 612 N N . PRO A 1 83 ? 28.049 18.412 40.900 1.00 65.56 83 PRO A N 1
ATOM 613 C CA . PRO A 1 83 ? 27.372 19.558 41.497 1.00 65.56 83 PRO A CA 1
ATOM 614 C C . PRO A 1 83 ? 27.395 19.478 43.041 1.00 65.56 83 PRO A C 1
ATOM 616 O O . PRO A 1 83 ? 27.255 18.384 43.597 1.00 65.56 83 PRO A O 1
ATOM 619 N N . PRO A 1 84 ? 27.559 20.611 43.751 1.00 66.06 84 PRO A N 1
ATOM 620 C CA . PRO A 1 84 ? 27.531 20.649 45.213 1.00 66.06 84 PRO A CA 1
ATOM 621 C C . PRO A 1 84 ? 26.107 20.434 45.776 1.00 66.06 84 PRO A C 1
ATOM 623 O O . PRO A 1 84 ? 25.137 20.850 45.141 1.00 66.06 84 PRO A O 1
ATOM 626 N N . PRO A 1 85 ? 25.960 19.815 46.966 1.00 58.31 85 PRO A N 1
ATOM 627 C CA . PRO A 1 85 ? 24.666 19.601 47.616 1.00 58.31 85 PRO A CA 1
ATOM 628 C C . PRO A 1 85 ? 24.086 20.885 48.233 1.00 58.31 85 PRO A C 1
ATOM 630 O O . PRO A 1 85 ? 24.808 21.714 48.787 1.00 58.31 85 PRO A O 1
ATOM 633 N N . GLU A 1 86 ? 22.760 21.015 48.145 1.00 49.53 86 GLU A N 1
ATOM 634 C CA . GLU A 1 86 ? 21.969 22.161 48.604 1.00 49.53 86 GLU A CA 1
ATOM 635 C C . GLU A 1 86 ? 22.032 22.374 50.126 1.00 49.53 86 GLU A C 1
ATOM 637 O O . GLU A 1 86 ? 21.851 21.444 50.915 1.00 49.53 86 GLU A O 1
ATOM 642 N N . LEU A 1 87 ? 22.250 23.627 50.537 1.00 44.47 87 LEU A N 1
ATOM 643 C CA . LEU A 1 87 ? 22.184 24.069 51.928 1.00 44.47 87 LEU A CA 1
ATOM 644 C C . LEU A 1 87 ? 20.827 24.721 52.229 1.00 44.47 87 LEU A C 1
ATOM 646 O O . LEU A 1 87 ? 20.319 25.536 51.466 1.00 44.47 87 LEU A O 1
ATOM 650 N N . LEU A 1 88 ? 20.288 24.329 53.385 1.00 41.91 88 LEU A N 1
ATOM 651 C CA . LEU A 1 88 ? 19.046 24.744 54.035 1.00 41.91 88 LEU A CA 1
ATOM 652 C C . LEU A 1 88 ? 18.794 26.265 54.102 1.00 41.91 88 LEU A C 1
ATOM 654 O O . LEU A 1 88 ? 19.703 27.047 54.368 1.00 41.91 88 LEU A O 1
ATOM 658 N N . GLY A 1 89 ? 17.501 26.617 54.111 1.00 33.72 89 GLY A N 1
ATOM 659 C CA . GLY A 1 89 ? 16.946 27.860 54.672 1.00 33.72 89 GLY A CA 1
ATOM 660 C C . GLY A 1 89 ? 16.183 28.675 53.622 1.00 33.72 89 GLY A C 1
ATOM 661 O O . GLY A 1 89 ? 16.648 28.822 52.506 1.00 33.72 89 GLY A O 1
ATOM 662 N N . SER A 1 90 ? 14.997 29.236 53.836 1.00 42.31 90 SER A N 1
ATOM 663 C CA . SER A 1 90 ? 14.229 29.509 55.048 1.00 42.31 90 SER A CA 1
ATOM 664 C C . SER A 1 90 ? 12.776 29.781 54.629 1.00 42.31 90 SER A C 1
ATOM 666 O O . SER A 1 90 ? 12.524 30.310 53.548 1.00 42.31 90 SER A O 1
ATOM 668 N N . ALA A 1 91 ? 11.818 29.416 55.479 1.00 47.12 91 ALA A N 1
ATOM 669 C CA . ALA A 1 91 ? 10.390 29.646 55.271 1.00 47.12 91 ALA A CA 1
ATOM 670 C C . ALA A 1 91 ? 10.031 31.150 55.208 1.00 47.12 91 ALA A C 1
ATOM 672 O O . ALA A 1 91 ? 10.561 31.922 56.010 1.00 47.12 91 ALA A O 1
ATOM 673 N N . PRO A 1 92 ? 9.101 31.580 54.333 1.00 60.38 92 PRO A N 1
ATOM 674 C CA . PRO A 1 92 ? 8.537 32.928 54.386 1.00 60.38 92 PRO A CA 1
ATOM 675 C C . PRO A 1 92 ? 7.309 33.017 55.331 1.00 60.38 92 PRO A C 1
ATOM 677 O O . PRO A 1 92 ? 6.560 32.044 55.451 1.00 60.38 92 PRO A O 1
ATOM 680 N N . PRO A 1 93 ? 7.081 34.165 56.005 1.00 65.25 93 PRO A N 1
ATOM 681 C CA . PRO A 1 93 ? 5.992 34.361 56.973 1.00 65.25 93 PRO A CA 1
ATOM 682 C C . PRO A 1 93 ? 4.621 34.654 56.315 1.00 65.25 93 PRO A C 1
ATOM 684 O O . PRO A 1 93 ? 4.571 35.028 55.141 1.00 65.25 93 PRO A O 1
ATOM 687 N N . PRO A 1 94 ? 3.497 34.515 57.056 1.00 62.94 94 PRO A N 1
ATOM 688 C CA . PRO A 1 94 ? 2.148 34.766 56.537 1.00 62.94 94 PRO A CA 1
ATOM 689 C C . PRO A 1 94 ? 1.799 36.270 56.449 1.00 62.94 94 PRO A C 1
ATOM 691 O O . PRO A 1 94 ? 2.342 37.070 57.215 1.00 62.94 94 PRO A O 1
ATOM 694 N N . PRO A 1 95 ? 0.872 36.674 55.554 1.00 65.81 95 PRO A N 1
ATOM 695 C CA . PRO A 1 95 ? 0.497 38.077 55.371 1.00 65.81 95 PRO A CA 1
ATOM 696 C C . PRO A 1 95 ? -0.544 38.579 56.399 1.00 65.81 95 PRO A C 1
ATOM 698 O O . PRO A 1 95 ? -1.377 37.794 56.862 1.00 65.81 95 PRO A O 1
ATOM 701 N N . PRO A 1 96 ? -0.547 39.888 56.727 1.00 56.47 96 PRO A N 1
ATOM 702 C CA . PRO A 1 96 ? -1.550 40.516 57.588 1.00 56.47 96 PRO A CA 1
ATOM 703 C C . PRO A 1 96 ? -2.843 40.901 56.844 1.00 56.47 96 PRO A C 1
ATOM 705 O O . PRO A 1 96 ? -2.862 41.108 55.632 1.00 56.47 96 PRO A O 1
ATOM 708 N N . ALA A 1 97 ? -3.924 41.031 57.617 1.00 49.16 97 ALA A N 1
ATOM 709 C CA . ALA A 1 97 ? -5.257 41.453 57.193 1.00 49.16 97 ALA A CA 1
ATOM 710 C C . ALA A 1 97 ? -5.475 42.975 57.341 1.00 49.16 97 ALA A C 1
ATOM 712 O O . ALA A 1 97 ? -5.131 43.532 58.379 1.00 49.16 97 ALA A O 1
ATOM 713 N N . ALA A 1 98 ? -6.110 43.607 56.344 1.00 45.19 98 ALA A N 1
ATOM 714 C CA . ALA A 1 98 ? -6.922 44.843 56.408 1.00 45.19 98 ALA A CA 1
ATOM 715 C C . ALA A 1 98 ? -7.503 45.085 54.991 1.00 45.19 98 ALA A C 1
ATOM 717 O O . ALA A 1 98 ? -6.762 45.028 54.018 1.00 45.19 98 ALA A O 1
ATOM 718 N N . ALA A 1 99 ? -8.821 45.065 54.763 1.00 42.09 99 ALA A N 1
ATOM 719 C CA . ALA A 1 99 ? -9.807 46.132 54.995 1.00 42.09 99 ALA A CA 1
ATOM 720 C C . ALA A 1 99 ? -9.613 47.372 54.091 1.00 42.09 99 ALA A C 1
ATOM 722 O O . ALA A 1 99 ? -8.611 48.064 54.219 1.00 42.09 99 ALA A O 1
ATOM 723 N N . GLY A 1 100 ? -10.617 47.687 53.253 1.00 36.34 100 GLY A N 1
ATOM 724 C CA . GLY A 1 100 ? -10.817 49.047 52.725 1.00 36.34 100 GLY A CA 1
ATOM 725 C C . GLY A 1 100 ? -11.109 49.203 51.226 1.00 36.34 100 GLY A C 1
ATOM 726 O O . GLY A 1 100 ? -10.195 49.335 50.430 1.00 36.34 100 GLY A O 1
ATOM 727 N N . ASP A 1 101 ? -12.403 49.265 50.911 1.00 38.94 101 ASP A N 1
ATOM 728 C CA . ASP A 1 101 ? -13.093 50.326 50.153 1.00 38.94 101 ASP A CA 1
ATOM 729 C C . ASP A 1 101 ? -12.869 50.626 48.642 1.00 38.94 101 ASP A C 1
ATOM 731 O O . ASP A 1 101 ? -11.795 50.979 48.174 1.00 38.94 101 ASP A O 1
ATOM 735 N N . GLN A 1 102 ? -14.008 50.554 47.932 1.00 41.75 102 GLN A N 1
ATOM 736 C CA . GLN A 1 102 ? -14.563 51.408 46.860 1.00 41.75 102 GLN A CA 1
ATOM 737 C C . GLN A 1 102 ? -13.678 52.074 45.782 1.00 41.75 102 GLN A C 1
ATOM 739 O O . GLN A 1 102 ? -12.831 52.911 46.062 1.00 41.75 102 GLN A O 1
ATOM 744 N N . GLY A 1 103 ? -14.090 51.912 44.510 1.00 35.78 103 GLY A N 1
ATOM 745 C CA . GLY A 1 103 ? -13.815 52.923 43.477 1.00 35.78 103 GLY A CA 1
ATOM 746 C C . GLY A 1 103 ? -13.867 52.481 42.009 1.00 35.78 103 GLY A C 1
ATOM 747 O O . GLY A 1 103 ? -12.838 52.235 41.405 1.00 35.78 103 GLY A O 1
ATOM 748 N N . ARG A 1 104 ? -15.073 52.454 41.425 1.00 40.16 104 ARG A N 1
ATOM 749 C CA . ARG A 1 104 ? -15.436 53.097 40.138 1.00 40.16 104 ARG A CA 1
ATOM 750 C C . ARG A 1 104 ? -14.402 53.079 38.981 1.00 40.16 104 ARG A C 1
ATOM 752 O O . ARG A 1 104 ? -13.474 53.870 38.987 1.00 40.16 104 ARG A O 1
ATOM 759 N N . ALA A 1 105 ? -14.711 52.369 37.890 1.00 42.66 105 ALA A N 1
ATOM 760 C CA . ALA A 1 105 ? -14.916 52.967 36.556 1.00 42.66 105 ALA A CA 1
ATOM 761 C C . ALA A 1 105 ? -15.157 51.892 35.484 1.00 42.66 105 ALA A C 1
ATOM 763 O O . ALA A 1 105 ? -14.387 50.956 35.299 1.00 42.66 105 ALA A O 1
ATOM 764 N N . GLN A 1 106 ? -16.261 52.081 34.768 1.00 50.72 106 GLN A N 1
ATOM 765 C CA . GLN A 1 106 ? -16.600 51.421 33.520 1.00 50.72 106 GLN A CA 1
ATOM 766 C C . GLN A 1 106 ? -15.554 51.738 32.448 1.00 50.72 106 GLN A C 1
ATOM 768 O O . GLN A 1 106 ? -15.198 52.902 32.297 1.00 50.72 106 GLN A O 1
ATOM 773 N N . GLN A 1 107 ? -15.170 50.737 31.653 1.00 45.97 107 GLN A N 1
ATOM 774 C CA . GLN A 1 107 ? -14.855 50.891 30.230 1.00 45.97 107 GLN A CA 1
ATOM 775 C C . GLN A 1 107 ? -14.791 49.501 29.578 1.00 45.97 107 GLN A C 1
ATOM 777 O O . GLN A 1 107 ? -13.832 48.755 29.740 1.00 45.97 107 GLN A O 1
ATOM 782 N N . GLN A 1 108 ? -15.859 49.141 28.861 1.00 41.91 108 GLN A N 1
ATOM 783 C CA . GLN A 1 108 ? -15.867 48.056 27.879 1.00 41.91 108 GLN A CA 1
ATOM 784 C C . GLN A 1 108 ? -15.407 48.616 26.527 1.00 41.91 108 GLN A C 1
ATOM 786 O O . GLN A 1 108 ? -16.067 49.514 26.006 1.00 41.91 108 GLN A O 1
ATOM 791 N N . PRO A 1 109 ? -14.369 48.049 25.895 1.00 46.69 109 PRO A N 1
ATOM 792 C CA . PRO A 1 109 ? -14.205 48.107 24.453 1.00 46.69 109 PRO A CA 1
ATOM 793 C C . PRO A 1 109 ? -14.750 46.812 23.841 1.00 46.69 109 PRO A C 1
ATOM 795 O O . PRO A 1 109 ? -14.251 45.712 24.083 1.00 46.69 109 PRO A O 1
ATOM 798 N N . THR A 1 110 ? -15.788 46.944 23.025 1.00 49.91 110 THR A N 1
ATOM 799 C CA . THR A 1 110 ? -16.305 45.892 22.151 1.00 49.91 110 THR A CA 1
ATOM 800 C C . THR A 1 110 ? -15.305 45.621 21.024 1.00 49.91 110 THR A C 1
ATOM 802 O O . THR A 1 110 ? -15.265 46.334 20.024 1.00 49.91 110 THR A O 1
ATOM 805 N N . LEU A 1 111 ? -14.504 44.559 21.147 1.00 41.47 111 LEU A N 1
ATOM 806 C CA . LEU A 1 111 ? -13.719 44.028 20.030 1.00 41.47 111 LEU A CA 1
ATOM 807 C C . LEU A 1 111 ? -14.296 42.692 19.562 1.00 41.47 111 LEU A C 1
ATOM 809 O O . LEU A 1 111 ? -14.270 41.684 20.262 1.00 41.47 111 LEU A O 1
ATOM 813 N N . ARG A 1 112 ? -14.829 42.728 18.336 1.00 48.22 112 ARG A N 1
ATOM 814 C CA . ARG A 1 112 ? -15.303 41.592 17.541 1.00 48.22 112 ARG A CA 1
ATOM 815 C C . ARG A 1 112 ? -14.236 40.493 17.477 1.00 48.22 112 ARG A C 1
ATOM 817 O O . ARG A 1 112 ? -13.297 40.580 16.688 1.00 48.22 112 ARG A O 1
ATOM 824 N N . SER A 1 113 ? -14.417 39.427 18.247 1.00 41.16 113 SER A N 1
ATOM 825 C CA . SER A 1 113 ? -13.650 38.192 18.090 1.00 41.16 113 SER A CA 1
AT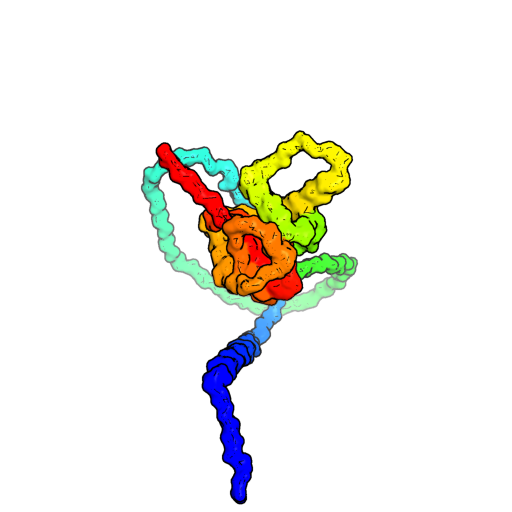OM 826 C C . SER A 1 113 ? -14.267 37.357 16.970 1.00 41.16 113 SER A C 1
ATOM 828 O O . SER A 1 113 ? -15.331 36.761 17.111 1.00 41.16 113 SER A O 1
ATOM 830 N N . ARG A 1 114 ? -13.590 37.347 15.824 1.00 47.69 114 ARG A N 1
ATOM 831 C CA . ARG A 1 114 ? -13.814 36.418 14.716 1.00 47.69 114 ARG A CA 1
ATOM 832 C C . ARG A 1 114 ? -13.354 35.028 15.187 1.00 47.69 114 ARG A C 1
ATOM 834 O O . ARG A 1 114 ? -12.173 34.900 15.511 1.00 47.69 114 ARG A O 1
ATOM 841 N N . PRO A 1 115 ? -14.210 33.995 15.261 1.00 42.50 115 PRO A N 1
ATOM 842 C CA . PRO A 1 115 ? -13.738 32.665 15.612 1.00 42.50 115 PRO A CA 1
ATOM 843 C C . PRO A 1 115 ? -12.932 32.110 14.434 1.00 42.50 115 PRO A C 1
ATOM 845 O O . PRO A 1 115 ? -13.478 31.720 13.404 1.00 42.50 115 PRO A O 1
ATOM 848 N N . VAL A 1 116 ? -11.608 32.104 14.577 1.00 51.09 116 VAL A N 1
ATOM 849 C CA . VAL A 1 116 ? -10.744 31.198 13.822 1.00 51.09 116 VAL A CA 1
ATOM 850 C C . VAL A 1 116 ? -11.079 29.803 14.333 1.00 51.09 116 VAL A C 1
ATOM 852 O O . VAL A 1 116 ? -10.770 29.462 15.474 1.00 51.09 116 VAL A O 1
ATOM 855 N N . ALA A 1 117 ? -11.774 29.022 13.511 1.00 40.56 117 ALA A N 1
ATOM 856 C CA . ALA A 1 117 ? -12.011 27.615 13.773 1.00 40.56 117 ALA A CA 1
ATOM 857 C C . ALA A 1 117 ? -10.656 26.892 13.771 1.00 40.56 117 ALA A C 1
ATOM 859 O O . ALA A 1 117 ? -10.124 26.541 12.719 1.00 40.56 117 ALA A O 1
ATOM 860 N N . LEU A 1 118 ? -10.076 26.700 14.957 1.00 44.59 118 LEU A N 1
ATOM 861 C CA . LEU A 1 118 ? -9.030 25.709 15.156 1.00 44.59 118 LEU A CA 1
ATOM 862 C C . LEU A 1 118 ? -9.676 24.348 14.891 1.00 44.59 118 LEU A C 1
ATOM 864 O O . LEU A 1 118 ? -10.486 23.869 15.686 1.00 44.59 118 LEU A O 1
ATOM 868 N N . ALA A 1 119 ? -9.350 23.751 13.748 1.00 44.47 119 ALA A N 1
ATOM 869 C CA . ALA A 1 119 ? -9.705 22.371 13.473 1.00 44.47 119 ALA A CA 1
ATOM 870 C C . ALA A 1 119 ? -9.189 21.486 14.626 1.00 44.47 119 ALA A C 1
ATOM 872 O O . ALA A 1 119 ? -8.054 21.680 15.081 1.00 44.47 119 ALA A O 1
ATOM 873 N N . PRO A 1 120 ? -9.991 20.531 15.127 1.00 43.34 120 PRO A N 1
ATOM 874 C CA . PRO A 1 120 ? -9.550 19.633 16.178 1.00 43.34 120 PRO A CA 1
ATOM 875 C C . PRO A 1 120 ? -8.377 18.807 15.651 1.00 43.34 120 PRO A C 1
ATOM 877 O O . PRO A 1 120 ? -8.518 17.977 14.755 1.00 43.34 120 PRO A O 1
ATOM 880 N N . ARG A 1 121 ? -7.197 19.054 16.219 1.00 44.12 121 ARG A N 1
ATOM 881 C CA . ARG A 1 121 ? -6.011 18.225 16.036 1.00 44.12 121 ARG A CA 1
ATOM 882 C C . ARG A 1 121 ? -6.343 16.876 16.674 1.00 44.12 121 ARG A C 1
ATOM 884 O O . ARG A 1 121 ? -6.301 16.751 17.896 1.00 44.12 121 ARG A O 1
ATOM 891 N N . GLN A 1 122 ? -6.778 15.907 15.867 1.00 48.56 122 GLN A N 1
ATOM 892 C CA . GLN A 1 122 ? -7.025 14.544 16.332 1.00 48.56 122 GLN A CA 1
ATOM 893 C C . GLN A 1 122 ? -5.717 13.996 16.905 1.00 48.56 122 GLN A C 1
ATOM 895 O O . GLN A 1 122 ? -4.797 13.632 16.177 1.00 48.56 122 GLN A O 1
ATOM 900 N N . ALA A 1 123 ? -5.632 13.980 18.233 1.00 40.50 123 ALA A N 1
ATOM 901 C CA . ALA A 1 123 ? -4.580 13.332 18.994 1.00 40.50 123 ALA A CA 1
ATOM 902 C C . ALA A 1 123 ? -4.826 11.817 18.974 1.00 40.50 123 ALA A C 1
ATOM 904 O O . ALA A 1 123 ? -5.217 11.220 19.970 1.00 40.50 123 ALA A O 1
ATOM 905 N N . GLY A 1 124 ? -4.674 11.204 17.802 1.00 44.91 124 GLY A N 1
ATOM 906 C CA . GLY A 1 124 ? -4.589 9.758 17.679 1.00 44.91 124 GLY A CA 1
ATOM 907 C C . GLY A 1 124 ? -3.131 9.344 17.809 1.00 44.91 124 GLY A C 1
ATOM 908 O O . GLY A 1 124 ? -2.307 9.748 16.995 1.00 44.91 124 GLY A O 1
ATOM 909 N N . THR A 1 125 ? -2.813 8.490 18.777 1.00 48.66 125 THR A N 1
ATOM 910 C CA . THR A 1 125 ? -1.565 7.705 18.861 1.00 48.66 125 THR A CA 1
ATOM 911 C C . THR A 1 125 ? -1.466 6.640 17.751 1.00 48.66 125 THR A C 1
ATOM 913 O O . THR A 1 125 ? -0.880 5.578 17.942 1.00 48.66 125 THR A O 1
ATOM 916 N N . GLY A 1 126 ? -2.081 6.895 16.593 1.00 51.12 126 GLY A N 1
ATOM 917 C CA . GLY A 1 126 ? -2.008 6.034 15.420 1.00 51.12 126 GLY A CA 1
ATOM 918 C C . GLY A 1 126 ? -0.638 6.128 14.759 1.00 51.12 126 GLY A C 1
ATOM 919 O O . GLY A 1 126 ? 0.144 7.037 15.046 1.00 51.12 126 GLY A O 1
ATOM 920 N N . LEU A 1 127 ? -0.343 5.187 13.864 1.00 60.03 127 LEU A N 1
ATOM 921 C CA . LEU A 1 127 ? 0.869 5.208 13.051 1.00 60.03 127 LEU A CA 1
ATOM 922 C C . LEU A 1 127 ? 0.881 6.527 12.256 1.00 60.03 127 LEU A C 1
ATOM 924 O O . LEU A 1 127 ? 0.161 6.683 11.272 1.00 60.03 127 LEU A O 1
ATOM 928 N N . ALA A 1 128 ? 1.632 7.522 12.723 1.00 62.66 128 ALA A N 1
ATOM 929 C CA . ALA A 1 128 ? 1.690 8.835 12.098 1.00 62.66 128 ALA A CA 1
ATOM 930 C C . ALA A 1 128 ? 2.602 8.752 10.868 1.00 62.66 128 ALA A C 1
ATOM 932 O O . ALA A 1 128 ? 3.782 9.079 10.926 1.00 62.66 128 ALA A O 1
ATOM 933 N N . TRP A 1 129 ? 2.051 8.284 9.749 1.00 67.62 129 TRP A N 1
ATOM 934 C CA . TRP A 1 129 ? 2.792 8.071 8.502 1.00 67.62 129 TRP A CA 1
ATOM 935 C C . TRP A 1 129 ? 3.240 9.371 7.806 1.00 67.62 129 TRP A C 1
ATOM 937 O O . TRP A 1 129 ? 3.918 9.309 6.790 1.00 67.62 129 TRP A O 1
ATOM 947 N N . GLY A 1 130 ? 2.877 10.551 8.324 1.00 62.16 130 GLY A N 1
ATOM 948 C CA . GLY A 1 130 ? 3.356 11.845 7.817 1.00 62.16 130 GLY A CA 1
ATOM 949 C C . GLY A 1 130 ? 2.924 12.205 6.387 1.00 62.16 130 GLY A C 1
ATOM 950 O O . GLY A 1 130 ? 3.399 13.202 5.857 1.00 62.16 130 GLY A O 1
ATOM 951 N N . VAL A 1 131 ? 2.038 11.422 5.761 1.00 62.06 131 VAL A N 1
ATOM 952 C CA . VAL A 1 131 ? 1.584 11.638 4.376 1.00 62.06 131 VAL A CA 1
ATOM 953 C C . VAL A 1 131 ? 0.502 12.711 4.321 1.00 62.06 131 VAL A C 1
ATOM 955 O O . VAL A 1 131 ? -0.380 12.739 5.183 1.00 62.06 131 VAL A O 1
ATOM 958 N N . ASP A 1 132 ? 0.521 13.537 3.273 1.00 62.31 132 ASP A N 1
ATOM 959 C CA . ASP A 1 132 ? -0.628 14.359 2.889 1.00 62.31 132 ASP A CA 1
ATOM 960 C C . ASP A 1 132 ? -1.826 13.443 2.581 1.00 62.31 132 ASP A C 1
ATOM 962 O O . ASP A 1 132 ? -1.789 12.580 1.698 1.00 62.31 132 ASP A O 1
ATOM 966 N N . GLN A 1 133 ? -2.883 13.603 3.374 1.00 60.62 133 GLN A N 1
ATOM 967 C CA . GLN A 1 133 ? -4.098 12.797 3.311 1.00 60.62 133 GLN A CA 1
ATOM 968 C C . GLN A 1 133 ? -5.226 13.536 2.593 1.00 60.62 133 GLN A C 1
ATOM 970 O O . GLN A 1 133 ? -6.388 13.393 2.959 1.00 60.62 133 GLN A O 1
ATOM 975 N N . SER A 1 134 ? -4.916 14.395 1.629 1.00 64.88 134 SER A N 1
ATOM 976 C CA . SER A 1 134 ? -5.922 14.957 0.732 1.00 64.88 134 SER A CA 1
ATOM 977 C C . SER A 1 134 ? -6.423 13.907 -0.275 1.00 64.88 134 SER A C 1
ATOM 979 O O . SER A 1 134 ? -5.708 12.976 -0.651 1.00 64.88 134 SER A O 1
ATOM 981 N N . LEU A 1 135 ? -7.692 14.046 -0.690 1.00 60.00 135 LEU A N 1
ATOM 982 C CA . LEU A 1 135 ? -8.361 13.118 -1.610 1.00 60.00 135 LEU A CA 1
ATOM 983 C C . LEU A 1 135 ? -7.533 12.933 -2.894 1.00 60.00 135 LEU A C 1
ATOM 985 O O . LEU A 1 135 ? -7.151 13.930 -3.516 1.00 60.00 135 LEU A O 1
ATOM 989 N N . PRO A 1 136 ? -7.297 11.685 -3.329 1.00 64.62 136 PRO A N 1
ATOM 990 C CA . PRO A 1 136 ? -6.377 11.393 -4.413 1.00 64.62 136 PRO A CA 1
ATOM 991 C C . PRO A 1 136 ? -6.943 11.843 -5.761 1.00 64.62 136 PRO A C 1
ATOM 993 O O . PRO A 1 136 ? -7.676 11.111 -6.424 1.00 64.62 136 PRO A O 1
ATOM 996 N N . ARG A 1 137 ? -6.595 13.051 -6.202 1.00 79.19 137 ARG A N 1
ATOM 997 C CA . ARG A 1 137 ? -6.810 13.448 -7.596 1.00 79.19 137 ARG A CA 1
ATOM 998 C C . ARG A 1 137 ? -5.633 12.982 -8.438 1.00 79.19 137 ARG A C 1
ATOM 1000 O O . ARG A 1 137 ? -4.486 13.278 -8.123 1.00 79.19 137 ARG A O 1
ATOM 1007 N N . GLY A 1 138 ? -5.950 12.277 -9.519 1.00 87.56 138 GLY A N 1
ATOM 1008 C CA . GLY A 1 138 ? -4.981 11.871 -10.528 1.00 87.56 138 GLY A CA 1
ATOM 1009 C C . GLY A 1 138 ? -4.199 10.605 -10.208 1.00 87.56 138 GLY A C 1
ATOM 1010 O O . GLY A 1 138 ? -3.248 10.354 -10.920 1.00 87.56 138 GLY A O 1
ATOM 1011 N N . LEU A 1 139 ? -4.552 9.801 -9.197 1.00 89.69 139 LEU A N 1
ATOM 1012 C CA . LEU A 1 139 ? -3.916 8.486 -9.035 1.00 89.69 139 LEU A CA 1
ATOM 1013 C C . LEU A 1 139 ? -4.152 7.582 -10.262 1.00 89.69 139 LEU A C 1
ATOM 1015 O O . LEU A 1 139 ? -5.161 7.750 -10.952 1.00 89.69 139 LEU A O 1
ATOM 1019 N N . PRO A 1 140 ? -3.263 6.598 -10.505 1.00 89.81 140 PRO A N 1
ATOM 1020 C CA . PRO A 1 140 ? -3.504 5.545 -11.487 1.00 89.81 140 PRO A CA 1
ATOM 1021 C C . PRO A 1 140 ? -4.856 4.861 -11.258 1.00 89.81 140 PRO A C 1
ATOM 1023 O O . PRO A 1 140 ? -5.294 4.722 -10.119 1.00 89.81 140 PRO A O 1
ATOM 1026 N N . GLY A 1 141 ? -5.507 4.413 -12.333 1.00 88.75 141 GLY A N 1
ATOM 1027 C CA . GLY A 1 141 ? -6.787 3.703 -12.231 1.00 88.75 141 GLY A CA 1
ATOM 1028 C C . GLY A 1 141 ? -6.661 2.298 -11.635 1.00 88.75 141 GLY A C 1
ATOM 1029 O O . GLY A 1 141 ? -7.634 1.766 -11.106 1.00 88.75 141 GLY A O 1
ATOM 1030 N N . ASP A 1 142 ? -5.468 1.707 -11.690 1.00 92.31 142 ASP A N 1
ATOM 1031 C CA . ASP A 1 142 ? -5.207 0.334 -11.279 1.00 92.31 142 ASP A CA 1
ATOM 1032 C C . ASP A 1 142 ? -3.936 0.209 -10.420 1.00 92.31 142 ASP A C 1
ATOM 1034 O O . ASP A 1 142 ? -2.998 1.013 -10.493 1.00 92.31 142 ASP A O 1
ATOM 1038 N N . ALA A 1 143 ? -3.906 -0.834 -9.589 1.00 93.75 143 ALA A N 1
ATOM 1039 C CA . ALA A 1 143 ? -2.815 -1.049 -8.648 1.00 93.75 143 ALA A CA 1
ATOM 1040 C C . ALA A 1 143 ? -1.519 -1.523 -9.321 1.00 93.75 143 ALA A C 1
ATOM 1042 O O . ALA A 1 143 ? -0.444 -1.294 -8.769 1.00 93.75 143 ALA A O 1
ATOM 1043 N N . ALA A 1 144 ? -1.590 -2.176 -10.487 1.00 93.69 144 ALA A N 1
ATOM 1044 C CA . ALA A 1 144 ? -0.406 -2.663 -11.192 1.00 93.69 144 ALA A CA 1
ATOM 1045 C C . ALA A 1 144 ? 0.408 -1.490 -11.756 1.00 93.69 144 ALA A C 1
ATOM 1047 O O . ALA A 1 144 ? 1.615 -1.405 -11.517 1.00 93.69 144 ALA A O 1
ATOM 1048 N N . THR A 1 145 ? -0.262 -0.527 -12.388 1.00 93.75 145 THR A N 1
ATOM 1049 C CA . THR A 1 145 ? 0.326 0.738 -12.841 1.00 93.75 145 THR A CA 1
ATOM 1050 C C . THR A 1 145 ? 0.875 1.535 -11.662 1.00 93.75 145 THR A C 1
ATOM 1052 O O . THR A 1 145 ? 2.006 2.021 -11.719 1.00 93.75 145 THR A O 1
ATOM 1055 N N . ALA A 1 146 ? 0.125 1.632 -10.557 1.00 94.62 146 ALA A N 1
ATOM 1056 C CA . ALA A 1 146 ? 0.610 2.298 -9.348 1.00 94.62 146 ALA A CA 1
ATOM 1057 C C . ALA A 1 146 ? 1.861 1.621 -8.765 1.00 94.62 146 ALA A C 1
ATOM 1059 O O . ALA A 1 146 ? 2.811 2.311 -8.399 1.00 94.62 146 ALA A O 1
ATOM 1060 N N . LEU A 1 147 ? 1.909 0.289 -8.720 1.00 94.88 147 LEU A N 1
ATOM 1061 C CA . LEU A 1 147 ? 3.074 -0.452 -8.236 1.00 94.88 147 LEU A CA 1
ATOM 1062 C C . LEU A 1 147 ? 4.284 -0.276 -9.166 1.00 94.88 147 LEU A C 1
ATOM 1064 O O . LEU A 1 147 ? 5.404 -0.102 -8.686 1.00 94.88 147 LEU A O 1
ATOM 1068 N N . GLY A 1 148 ? 4.062 -0.273 -10.484 1.00 93.38 148 GLY A N 1
ATOM 1069 C CA . GLY A 1 148 ? 5.098 -0.007 -11.484 1.00 93.38 148 GLY A CA 1
ATOM 1070 C C . GLY A 1 148 ? 5.707 1.387 -11.330 1.00 93.38 148 GLY A C 1
ATOM 1071 O O . GLY A 1 148 ? 6.929 1.521 -11.235 1.00 93.38 148 GLY A O 1
ATOM 1072 N N . LEU A 1 149 ? 4.864 2.417 -11.211 1.00 94.00 149 LEU A N 1
ATOM 1073 C CA . LEU A 1 149 ? 5.301 3.795 -10.969 1.00 94.00 149 LEU A CA 1
ATOM 1074 C C . LEU A 1 149 ? 6.011 3.943 -9.617 1.00 94.00 149 LEU A C 1
ATOM 1076 O O . LEU A 1 149 ? 7.053 4.590 -9.548 1.00 94.00 149 LEU A O 1
ATOM 1080 N N . ALA A 1 150 ? 5.503 3.314 -8.554 1.00 94.38 150 ALA A N 1
ATOM 1081 C CA . ALA A 1 150 ? 6.164 3.309 -7.249 1.00 94.38 150 ALA A CA 1
ATOM 1082 C C . ALA A 1 150 ? 7.556 2.658 -7.320 1.00 94.38 150 ALA A C 1
ATOM 1084 O O . ALA A 1 150 ? 8.496 3.159 -6.710 1.00 94.38 150 ALA A O 1
ATOM 1085 N N . GLY A 1 151 ? 7.712 1.594 -8.113 1.00 93.06 151 GLY A N 1
ATOM 1086 C CA . GLY A 1 151 ? 9.009 0.973 -8.372 1.00 93.06 151 GLY A CA 1
ATOM 1087 C C . GLY A 1 151 ? 9.988 1.886 -9.117 1.00 93.06 151 GLY A C 1
ATOM 1088 O O . GLY A 1 151 ? 11.170 1.887 -8.790 1.00 93.06 151 GLY A O 1
ATOM 1089 N N . GLN A 1 152 ? 9.514 2.686 -10.078 1.00 93.12 152 GLN A N 1
ATOM 1090 C CA . GLN A 1 152 ? 10.346 3.689 -10.761 1.00 93.12 152 GLN A CA 1
ATOM 1091 C C . GLN A 1 152 ? 10.778 4.815 -9.811 1.00 93.12 152 GLN A C 1
ATOM 1093 O O . GLN A 1 152 ? 11.928 5.251 -9.853 1.00 93.12 152 GLN A O 1
ATOM 1098 N N . LEU A 1 153 ? 9.868 5.266 -8.938 1.00 92.50 153 LEU A N 1
ATOM 1099 C CA . LEU A 1 153 ? 10.154 6.274 -7.913 1.00 92.50 153 LEU A CA 1
ATOM 1100 C C . LEU A 1 153 ? 11.177 5.774 -6.888 1.00 92.50 153 LEU A C 1
ATOM 1102 O O . LEU A 1 153 ? 12.051 6.534 -6.477 1.00 92.50 153 LEU A O 1
ATOM 1106 N N . ASP A 1 154 ? 11.093 4.507 -6.489 1.00 91.06 154 ASP A N 1
ATOM 1107 C CA . ASP A 1 154 ? 12.053 3.883 -5.577 1.00 91.06 154 ASP A CA 1
ATOM 1108 C C . ASP A 1 154 ? 13.449 3.774 -6.214 1.00 91.06 154 ASP A C 1
ATOM 1110 O O . ASP A 1 154 ? 14.440 4.229 -5.640 1.00 91.06 154 ASP A O 1
ATOM 1114 N N . ALA A 1 155 ? 13.508 3.321 -7.470 1.00 89.50 155 ALA A N 1
ATOM 1115 C CA . ALA A 1 155 ? 14.743 3.241 -8.250 1.00 89.50 155 ALA A CA 1
ATOM 1116 C C . ALA A 1 155 ? 15.371 4.611 -8.581 1.00 89.50 155 ALA A C 1
ATOM 1118 O O . ALA A 1 155 ? 16.477 4.658 -9.114 1.00 89.50 155 ALA A O 1
ATOM 1119 N N . GLY A 1 156 ? 14.679 5.725 -8.309 1.00 84.50 156 GLY A N 1
ATOM 1120 C CA . GLY A 1 156 ? 15.135 7.063 -8.696 1.00 84.50 156 GLY A CA 1
ATOM 1121 C C . GLY A 1 156 ? 15.201 7.252 -10.215 1.00 84.50 156 GLY A C 1
ATOM 1122 O O . GLY A 1 156 ? 15.951 8.095 -10.698 1.00 84.50 156 GLY A O 1
ATOM 1123 N N . ALA A 1 157 ? 14.448 6.452 -10.975 1.00 74.56 157 ALA A N 1
ATOM 1124 C CA . ALA A 1 157 ? 14.455 6.503 -12.427 1.00 74.56 157 ALA A CA 1
ATOM 1125 C C . ALA A 1 157 ? 13.733 7.770 -12.898 1.00 74.56 157 ALA A C 1
ATOM 1127 O O . ALA A 1 157 ? 12.500 7.820 -12.925 1.00 74.56 157 ALA A O 1
ATOM 1128 N N . GLU A 1 158 ? 14.481 8.806 -13.269 1.00 62.44 158 GLU A N 1
ATOM 1129 C CA . GLU A 1 158 ? 13.938 9.953 -14.000 1.00 62.44 158 GLU A CA 1
ATOM 1130 C C . GLU A 1 158 ? 13.289 9.465 -15.307 1.00 62.44 158 GLU A C 1
ATOM 1132 O O . GLU A 1 158 ? 13.797 8.528 -15.932 1.00 62.44 158 GLU A O 1
ATOM 1137 N N . PRO A 1 159 ? 12.136 10.023 -15.720 1.00 60.47 159 PRO A N 1
ATOM 1138 C CA . PRO A 1 159 ? 11.529 9.633 -16.981 1.00 60.47 159 PRO A CA 1
ATOM 1139 C C . PRO A 1 159 ? 12.516 9.984 -18.093 1.00 60.47 159 PRO A C 1
ATOM 1141 O O . PRO A 1 159 ? 12.833 11.157 -18.283 1.00 60.47 159 PRO A O 1
ATOM 1144 N N . SER A 1 160 ? 13.022 8.977 -18.806 1.00 56.78 160 SER A N 1
ATOM 1145 C CA . SER A 1 160 ? 13.808 9.192 -20.018 1.00 56.78 160 SER A CA 1
ATOM 1146 C C . SER A 1 160 ? 12.924 9.954 -21.002 1.00 56.78 160 SER A C 1
ATOM 1148 O O . SER A 1 160 ? 11.993 9.406 -21.589 1.00 56.78 160 SER A O 1
ATOM 1150 N N . GLY A 1 161 ? 13.137 11.266 -21.040 1.00 53.75 161 GLY A N 1
ATOM 1151 C CA . GLY A 1 161 ? 12.284 12.222 -21.713 1.00 53.75 161 GLY A CA 1
ATOM 1152 C C . GLY A 1 161 ? 12.463 12.133 -23.213 1.00 53.75 161 GLY A C 1
ATOM 1153 O O . GLY A 1 161 ? 13.321 12.806 -23.765 1.00 53.75 161 GLY A O 1
ATOM 1154 N N . GLU A 1 162 ? 11.611 11.348 -23.857 1.00 48.06 162 GLU A N 1
ATOM 1155 C CA . GLU A 1 162 ? 11.305 11.491 -25.276 1.00 48.06 162 GLU A CA 1
ATOM 1156 C C . GLU A 1 162 ? 9.896 10.940 -25.522 1.00 48.06 162 GLU A C 1
ATOM 1158 O O . GLU A 1 162 ? 9.669 9.862 -26.060 1.00 48.06 162 GLU A O 1
ATOM 1163 N N . SER A 1 163 ? 8.898 11.650 -25.005 1.00 51.06 163 SER A N 1
ATOM 1164 C CA . SER A 1 163 ? 7.495 11.390 -25.328 1.00 51.06 163 SER A CA 1
ATOM 1165 C C . SER A 1 163 ? 6.875 12.738 -25.663 1.00 51.06 163 SER A C 1
ATOM 1167 O O . SER A 1 163 ? 6.946 13.684 -24.870 1.00 51.06 163 SER A O 1
ATOM 1169 N N . GLY A 1 164 ? 6.453 12.860 -26.924 1.00 58.16 164 GLY A N 1
ATOM 1170 C CA . GLY A 1 164 ? 5.933 14.089 -27.513 1.00 58.16 164 GLY A CA 1
ATOM 1171 C C . GLY A 1 164 ? 4.660 14.582 -26.818 1.00 58.16 164 GLY A C 1
ATOM 1172 O O . GLY A 1 164 ? 4.160 13.950 -25.898 1.00 58.16 164 GLY A O 1
ATOM 1173 N N . PRO A 1 165 ? 4.106 15.730 -27.227 1.00 59.47 165 PRO A N 1
ATOM 1174 C CA . PRO A 1 165 ? 2.911 16.287 -26.601 1.00 59.47 165 PRO A CA 1
ATOM 1175 C C . PRO A 1 165 ? 1.676 15.438 -26.948 1.00 59.47 165 PRO A C 1
ATOM 1177 O O . PRO A 1 165 ? 0.993 15.688 -27.939 1.00 59.47 165 PRO A O 1
ATOM 1180 N N . GLY A 1 166 ? 1.409 14.406 -26.147 1.00 70.56 166 GLY A N 1
ATOM 1181 C CA . GLY A 1 166 ? 0.208 13.579 -26.214 1.00 70.56 166 GLY A CA 1
ATOM 1182 C C . GLY A 1 166 ? -0.574 13.624 -24.901 1.00 70.56 166 GLY A C 1
ATOM 1183 O O . GLY A 1 166 ? -0.000 13.531 -23.823 1.00 70.56 166 GLY A O 1
ATOM 1184 N N . GLU A 1 167 ? -1.903 13.692 -24.982 1.00 70.94 167 GLU A N 1
ATOM 1185 C CA . GLU A 1 167 ? -2.834 13.711 -23.834 1.00 70.94 167 GLU A CA 1
ATOM 1186 C C . GLU A 1 167 ? -2.616 12.545 -22.839 1.00 70.94 167 GLU A C 1
ATOM 1188 O O . GLU A 1 167 ? -2.805 12.683 -21.630 1.00 70.94 167 GLU A O 1
ATOM 1193 N N . LYS A 1 168 ? -2.146 11.389 -23.331 1.00 75.81 168 LYS A N 1
ATOM 1194 C CA . LYS A 1 168 ? -1.795 10.221 -22.500 1.00 75.81 168 LYS A CA 1
ATOM 1195 C C . LYS A 1 168 ? -0.571 10.458 -21.612 1.00 75.81 168 LYS A C 1
ATOM 1197 O O . LYS A 1 168 ? -0.486 9.891 -20.516 1.00 75.81 168 LYS A O 1
ATOM 1202 N N . ASP A 1 169 ? 0.349 11.309 -22.049 1.00 80.12 169 ASP A N 1
ATOM 1203 C CA . ASP A 1 169 ? 1.558 11.624 -21.296 1.00 80.12 169 ASP A CA 1
ATOM 1204 C C . ASP A 1 169 ? 1.234 12.567 -20.140 1.00 80.12 169 ASP A C 1
ATOM 1206 O O . ASP A 1 169 ? 1.786 12.408 -19.051 1.00 80.12 169 ASP A O 1
ATOM 1210 N N . ASP A 1 170 ? 0.275 13.478 -20.320 1.00 85.25 170 ASP A N 1
ATOM 1211 C CA . ASP A 1 170 ? -0.190 14.369 -19.256 1.00 85.25 170 ASP A CA 1
ATOM 1212 C C . ASP A 1 170 ? -0.865 13.591 -18.123 1.00 85.25 170 ASP A C 1
ATOM 1214 O O . ASP A 1 170 ? -0.532 13.785 -16.949 1.00 85.25 170 ASP A O 1
ATOM 1218 N N . ALA A 1 171 ? -1.750 12.645 -18.455 1.00 86.50 171 ALA A N 1
ATOM 1219 C CA . ALA A 1 171 ? -2.379 11.770 -17.464 1.00 86.50 171 ALA A CA 1
ATOM 1220 C C . ALA A 1 171 ? -1.336 10.937 -16.695 1.00 86.50 171 ALA A C 1
ATOM 1222 O O . ALA A 1 171 ? -1.385 10.850 -15.466 1.00 86.50 171 ALA A O 1
ATOM 1223 N N . SER A 1 172 ? -0.346 10.386 -17.403 1.00 87.75 172 SER A N 1
ATOM 1224 C CA . SER A 1 172 ? 0.737 9.597 -16.802 1.00 87.75 172 SER A CA 1
ATOM 1225 C C . SER A 1 172 ? 1.636 10.443 -15.893 1.00 87.75 172 SER A C 1
ATOM 1227 O O . SER A 1 172 ? 1.994 10.016 -14.792 1.00 87.75 172 SER A O 1
ATOM 1229 N N . ARG A 1 173 ? 1.959 11.678 -16.302 1.00 88.88 173 ARG A N 1
ATOM 1230 C CA . ARG A 1 173 ? 2.722 12.642 -15.490 1.00 88.88 173 ARG A CA 1
ATOM 1231 C C . ARG A 1 173 ? 1.958 13.044 -14.232 1.00 88.88 173 ARG A C 1
ATOM 1233 O O . ARG A 1 173 ? 2.552 13.083 -13.153 1.00 88.88 173 ARG A O 1
ATOM 1240 N N . LEU A 1 174 ? 0.655 13.308 -14.344 1.00 90.38 174 LEU A N 1
ATOM 1241 C CA . LEU A 1 174 ? -0.204 13.609 -13.196 1.00 90.38 174 LEU A CA 1
ATOM 1242 C C . LEU A 1 174 ? -0.272 12.428 -12.225 1.00 90.38 174 LEU A C 1
ATOM 1244 O O . LEU A 1 174 ? -0.118 12.636 -11.022 1.00 90.38 174 LEU A O 1
ATOM 1248 N N . ALA A 1 175 ? -0.401 11.204 -12.738 1.00 91.12 175 ALA A N 1
ATOM 1249 C CA . ALA A 1 175 ? -0.416 9.992 -11.928 1.00 91.12 175 ALA A CA 1
ATOM 1250 C C . ALA A 1 175 ? 0.888 9.739 -11.192 1.00 91.12 175 ALA A C 1
ATOM 1252 O O . ALA A 1 175 ? 0.887 9.497 -9.981 1.00 91.12 175 ALA A O 1
ATOM 1253 N N . ARG A 1 176 ? 2.013 9.894 -11.886 1.00 91.50 176 ARG A N 1
ATOM 1254 C CA . ARG A 1 176 ? 3.330 9.817 -11.262 1.00 91.50 176 ARG A CA 1
ATOM 1255 C C . ARG A 1 176 ? 3.505 10.888 -10.188 1.00 91.50 176 ARG A C 1
ATOM 1257 O O . ARG A 1 176 ? 3.976 10.572 -9.100 1.00 91.50 176 ARG A O 1
ATOM 1264 N N . LYS A 1 177 ? 3.095 12.132 -10.455 1.00 91.62 177 LYS A N 1
ATOM 1265 C CA . LYS A 1 177 ? 3.172 13.238 -9.487 1.00 91.62 177 LYS A CA 1
ATOM 1266 C C . LYS A 1 177 ? 2.303 12.983 -8.252 1.00 91.62 177 LYS A C 1
ATOM 1268 O O . LYS A 1 177 ? 2.770 13.189 -7.134 1.00 91.62 177 LYS A O 1
ATOM 1273 N N . ALA A 1 178 ? 1.070 12.516 -8.443 1.00 91.62 178 ALA A N 1
ATOM 1274 C CA . ALA A 1 178 ? 0.148 12.191 -7.356 1.00 91.62 178 ALA A CA 1
ATOM 1275 C C . ALA A 1 178 ? 0.684 11.052 -6.474 1.00 91.62 178 ALA A C 1
ATOM 1277 O O . ALA A 1 178 ? 0.600 11.127 -5.248 1.00 91.62 178 ALA A O 1
ATOM 1278 N N . LEU A 1 179 ? 1.274 10.022 -7.088 1.00 92.69 179 LEU A N 1
ATOM 1279 C CA . LEU A 1 179 ? 1.886 8.915 -6.360 1.00 92.69 179 LEU A CA 1
ATOM 1280 C C . LEU A 1 179 ? 3.178 9.336 -5.646 1.00 92.69 179 LEU A C 1
ATOM 1282 O O . LEU A 1 179 ? 3.382 8.959 -4.496 1.00 92.69 179 LEU A O 1
ATOM 1286 N N . ALA A 1 180 ? 4.018 10.157 -6.286 1.00 92.44 180 ALA A N 1
ATOM 1287 C CA . ALA A 1 180 ? 5.254 10.680 -5.700 1.00 92.44 180 ALA A CA 1
ATOM 1288 C C . ALA A 1 180 ? 4.994 11.530 -4.451 1.00 92.44 180 ALA A C 1
ATOM 1290 O O . ALA A 1 180 ? 5.702 11.387 -3.459 1.00 92.44 180 ALA A O 1
ATOM 1291 N N . ALA A 1 181 ? 3.932 12.342 -4.452 1.00 91.25 181 ALA A N 1
ATOM 1292 C CA . ALA A 1 181 ? 3.509 13.109 -3.277 1.00 91.25 181 ALA A CA 1
ATOM 1293 C C . ALA A 1 181 ? 3.123 12.222 -2.073 1.00 91.25 181 ALA A C 1
ATOM 1295 O O . ALA A 1 181 ? 3.019 12.708 -0.948 1.00 91.25 181 ALA A O 1
ATOM 1296 N N . ARG A 1 182 ? 2.892 10.925 -2.307 1.00 92.25 182 ARG A N 1
ATOM 1297 C CA . ARG A 1 182 ? 2.423 9.942 -1.319 1.00 92.25 182 ARG A CA 1
ATOM 1298 C C . ARG A 1 182 ? 3.348 8.730 -1.235 1.00 92.25 182 ARG A C 1
ATOM 1300 O O . ARG A 1 182 ? 2.950 7.665 -0.759 1.00 92.25 182 ARG A O 1
ATOM 1307 N N . HIS A 1 183 ? 4.575 8.904 -1.716 1.00 94.44 183 HIS A N 1
ATOM 1308 C CA . HIS A 1 183 ? 5.642 7.932 -1.620 1.00 94.44 183 HIS A CA 1
ATOM 1309 C C . HIS A 1 183 ? 6.473 8.217 -0.371 1.00 94.44 183 HIS A C 1
ATOM 1311 O O . HIS A 1 183 ? 7.034 9.300 -0.211 1.00 94.44 183 HIS A O 1
ATOM 1317 N N . LEU A 1 184 ? 6.550 7.236 0.518 1.00 93.44 184 LEU A N 1
ATOM 1318 C CA . LEU A 1 184 ? 7.342 7.300 1.734 1.00 93.44 184 LEU A CA 1
ATOM 1319 C C . LEU A 1 184 ? 8.572 6.418 1.603 1.00 93.44 184 LEU A C 1
ATOM 1321 O O . LEU A 1 184 ? 8.466 5.259 1.214 1.00 93.44 184 LEU A O 1
ATOM 1325 N N . ARG A 1 185 ? 9.723 6.944 2.0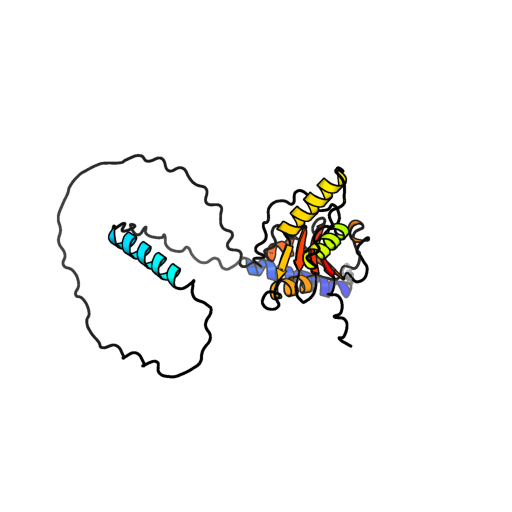14 1.00 93.31 185 ARG A N 1
ATOM 1326 C CA . ARG A 1 185 ? 10.952 6.165 2.163 1.00 93.31 185 ARG A CA 1
ATOM 1327 C C . ARG A 1 185 ? 11.248 5.970 3.640 1.00 93.31 185 ARG A C 1
ATOM 1329 O O . ARG A 1 185 ? 11.427 6.938 4.378 1.00 93.31 185 ARG A O 1
ATOM 1336 N N . LEU A 1 186 ? 11.277 4.715 4.064 1.00 92.75 186 LEU A N 1
ATOM 1337 C CA . LEU A 1 186 ? 11.624 4.310 5.415 1.00 92.75 186 LEU A CA 1
ATOM 1338 C C . LEU A 1 186 ? 13.068 3.823 5.459 1.00 92.75 186 LEU A C 1
ATOM 1340 O O . LEU A 1 186 ? 13.562 3.180 4.534 1.00 92.75 186 LEU A O 1
ATOM 1344 N N . THR A 1 187 ? 13.735 4.112 6.569 1.00 91.31 187 THR A N 1
ATOM 1345 C CA . THR A 1 187 ? 15.042 3.541 6.888 1.00 91.31 187 THR A CA 1
ATOM 1346 C C . THR A 1 187 ? 14.845 2.294 7.742 1.00 91.31 187 THR A C 1
ATOM 1348 O O . THR A 1 187 ? 13.759 2.049 8.270 1.00 91.31 187 THR A O 1
ATOM 1351 N N . THR A 1 188 ? 15.907 1.523 7.960 1.00 88.50 188 THR A N 1
ATOM 1352 C CA . THR A 1 188 ? 15.871 0.358 8.858 1.00 88.50 188 THR A CA 1
ATOM 1353 C C . THR A 1 188 ? 15.353 0.711 10.260 1.00 88.50 188 THR A C 1
ATOM 1355 O O . THR A 1 188 ? 14.647 -0.083 10.875 1.00 88.50 188 THR A O 1
ATOM 1358 N N . ALA A 1 189 ? 15.642 1.920 10.758 1.00 88.19 189 ALA A N 1
ATOM 1359 C CA . ALA A 1 189 ? 15.180 2.382 12.069 1.00 88.19 189 ALA A CA 1
ATOM 1360 C C . ALA A 1 189 ? 13.676 2.720 12.102 1.00 88.19 189 ALA A C 1
ATOM 1362 O O . ALA A 1 189 ? 13.053 2.638 13.161 1.00 88.19 189 ALA A O 1
ATOM 1363 N N . SER A 1 190 ? 13.082 3.081 10.960 1.00 88.94 190 SER A N 1
ATOM 1364 C CA . SER A 1 190 ? 11.672 3.467 10.837 1.00 88.94 190 SER A CA 1
ATOM 1365 C C . SER A 1 190 ? 10.798 2.429 10.124 1.00 88.94 190 SER A C 1
ATOM 1367 O O . SER A 1 190 ? 9.651 2.727 9.815 1.00 88.94 190 SER A O 1
ATOM 1369 N N . ASP A 1 191 ? 11.282 1.197 9.927 1.00 91.56 191 ASP A N 1
ATOM 1370 C CA . ASP A 1 191 ? 10.561 0.102 9.250 1.00 91.56 191 ASP A CA 1
ATOM 1371 C C . ASP A 1 191 ? 9.481 -0.576 10.127 1.00 91.56 191 ASP A C 1
ATOM 1373 O O . ASP A 1 191 ? 8.641 -1.345 9.661 1.00 91.56 191 ASP A O 1
ATOM 1377 N N . ARG A 1 192 ? 9.439 -0.282 11.432 1.00 91.31 192 ARG A N 1
ATOM 1378 C CA . ARG A 1 192 ? 8.478 -0.914 12.356 1.00 91.31 192 ARG A CA 1
ATOM 1379 C C . ARG A 1 192 ? 7.000 -0.749 11.936 1.00 91.31 192 ARG A C 1
ATOM 1381 O O . ARG A 1 192 ? 6.287 -1.752 11.968 1.00 91.31 192 ARG A O 1
ATOM 1388 N N . PRO A 1 193 ? 6.512 0.444 11.539 1.00 87.69 193 PRO A N 1
ATOM 1389 C CA . PRO A 1 193 ? 5.150 0.629 11.034 1.00 87.69 193 PRO A CA 1
ATOM 1390 C C . PRO A 1 193 ? 4.829 -0.231 9.808 1.00 87.69 193 PRO A C 1
ATOM 1392 O O . PRO A 1 193 ? 3.727 -0.768 9.721 1.00 87.69 193 PRO A O 1
ATOM 1395 N N . TYR A 1 194 ? 5.793 -0.396 8.895 1.00 91.56 194 TYR A N 1
ATOM 1396 C CA . TYR A 1 194 ? 5.658 -1.239 7.705 1.00 91.56 194 TYR A CA 1
ATOM 1397 C C . TYR A 1 194 ? 5.407 -2.693 8.096 1.00 91.56 194 TYR A C 1
ATOM 1399 O O . TYR A 1 194 ? 4.434 -3.298 7.642 1.00 91.56 194 TYR A O 1
ATOM 1407 N N . ARG A 1 195 ? 6.232 -3.232 9.001 1.00 93.19 195 ARG A N 1
ATOM 1408 C CA . ARG A 1 195 ? 6.108 -4.622 9.458 1.00 93.19 195 ARG A CA 1
ATOM 1409 C C . ARG A 1 195 ? 4.793 -4.872 10.185 1.00 93.19 195 ARG A C 1
ATOM 1411 O O . ARG A 1 195 ? 4.092 -5.816 9.846 1.00 93.19 195 ARG A O 1
ATOM 1418 N N . ILE A 1 196 ? 4.421 -3.990 11.116 1.00 93.62 196 ILE A N 1
ATOM 1419 C CA . ILE A 1 196 ? 3.145 -4.091 11.844 1.00 93.62 196 ILE A CA 1
ATOM 1420 C C . ILE A 1 196 ? 1.968 -4.104 10.865 1.00 93.62 196 ILE A C 1
ATOM 1422 O O . ILE A 1 196 ? 1.076 -4.943 10.991 1.00 93.62 196 ILE A O 1
ATOM 1426 N N . LEU A 1 197 ? 1.969 -3.199 9.882 1.00 94.19 197 LEU A N 1
ATOM 1427 C CA . LEU A 1 197 ? 0.902 -3.126 8.890 1.00 94.19 197 LEU A CA 1
ATOM 1428 C C . LEU A 1 197 ? 0.822 -4.412 8.056 1.00 94.19 197 LEU A C 1
ATOM 1430 O O . LEU A 1 197 ? -0.266 -4.959 7.883 1.00 94.19 197 LEU A O 1
ATOM 1434 N N . TRP A 1 198 ? 1.965 -4.908 7.577 1.00 95.31 198 TRP A N 1
ATOM 1435 C CA . TRP A 1 198 ? 2.039 -6.133 6.784 1.00 95.31 198 TRP A CA 1
ATOM 1436 C C . TRP A 1 198 ? 1.582 -7.372 7.563 1.00 95.31 198 TRP A C 1
ATOM 1438 O O . TRP A 1 198 ? 0.786 -8.169 7.058 1.00 95.31 198 TRP A O 1
ATOM 1448 N N . ASP A 1 199 ? 2.046 -7.515 8.803 1.00 95.69 199 ASP A N 1
ATOM 1449 C CA . ASP A 1 199 ? 1.741 -8.652 9.675 1.00 95.69 199 ASP A CA 1
ATOM 1450 C C . ASP A 1 199 ? 0.285 -8.645 10.158 1.00 95.69 199 ASP A C 1
ATOM 1452 O O . ASP A 1 199 ? -0.283 -9.704 10.411 1.00 95.69 199 ASP A O 1
ATOM 1456 N N . SER A 1 200 ? -0.349 -7.470 10.208 1.00 95.69 200 SER A N 1
ATOM 1457 C CA . SER A 1 200 ? -1.785 -7.339 10.493 1.00 95.69 200 SER A CA 1
ATOM 1458 C C . SER A 1 200 ? -2.670 -7.788 9.323 1.00 95.69 200 SER A C 1
ATOM 1460 O O . SER A 1 200 ? -3.859 -8.054 9.508 1.00 95.69 200 SER A O 1
ATOM 1462 N N . GLY A 1 201 ? -2.119 -7.849 8.108 1.00 95.38 201 GLY A N 1
ATOM 1463 C CA . GLY A 1 201 ? -2.829 -8.307 6.921 1.00 95.38 201 GLY A CA 1
ATOM 1464 C C . GLY A 1 201 ? -2.962 -9.830 6.873 1.00 95.38 201 GLY A C 1
ATOM 1465 O O . GLY A 1 201 ? -2.015 -10.565 7.145 1.00 95.38 201 GLY A O 1
ATOM 1466 N N . SER A 1 202 ? -4.124 -10.314 6.444 1.00 95.81 202 SER A N 1
ATOM 1467 C CA . SER A 1 202 ? -4.349 -11.740 6.170 1.00 95.81 202 SER A CA 1
ATOM 1468 C C . SER A 1 202 ? -4.051 -12.069 4.707 1.00 95.81 202 SER A C 1
ATOM 1470 O O . SER A 1 202 ? -4.289 -11.245 3.823 1.00 95.81 202 SER A O 1
ATOM 1472 N N . ALA A 1 203 ? -3.545 -13.272 4.424 1.00 93.56 203 ALA A N 1
ATOM 1473 C CA . ALA A 1 203 ? -3.386 -13.733 3.046 1.00 93.56 203 ALA A CA 1
ATOM 1474 C C . ALA A 1 203 ? -4.756 -13.781 2.347 1.00 93.56 203 ALA A C 1
ATOM 1476 O O . ALA A 1 203 ? -5.731 -14.312 2.890 1.00 93.56 203 ALA A O 1
ATOM 1477 N N . ALA A 1 204 ? -4.844 -13.201 1.152 1.00 87.31 204 ALA A N 1
ATOM 1478 C CA . ALA A 1 204 ? -6.082 -13.201 0.387 1.00 87.31 204 ALA A CA 1
ATOM 1479 C C . ALA A 1 204 ? -6.203 -14.498 -0.424 1.00 87.31 204 ALA A C 1
ATOM 1481 O O . ALA A 1 204 ? -5.373 -14.767 -1.289 1.00 87.31 204 ALA A O 1
ATOM 1482 N N . ALA A 1 205 ? -7.250 -15.283 -0.159 1.00 82.00 205 ALA A N 1
ATOM 1483 C CA . ALA A 1 205 ? -7.538 -16.511 -0.908 1.00 82.00 205 ALA A CA 1
ATOM 1484 C C . ALA A 1 205 ? -7.961 -16.232 -2.363 1.00 82.00 205 ALA A C 1
ATOM 1486 O O . ALA A 1 205 ? -7.730 -17.048 -3.247 1.00 82.00 205 ALA A O 1
ATOM 1487 N N . SER A 1 206 ? -8.562 -15.067 -2.611 1.00 84.00 206 SER A N 1
ATOM 1488 C CA . SER A 1 206 ? -9.022 -14.621 -3.925 1.00 84.00 206 SER A CA 1
ATOM 1489 C C . SER A 1 206 ? -8.628 -13.165 -4.141 1.00 84.00 206 SER A C 1
ATOM 1491 O O . SER A 1 206 ? -8.825 -12.333 -3.251 1.00 84.00 206 SER A O 1
ATOM 1493 N N . ARG A 1 207 ? -8.088 -12.852 -5.322 1.00 86.94 207 ARG A N 1
ATOM 1494 C CA . ARG A 1 207 ? -7.745 -11.481 -5.718 1.00 86.94 207 ARG A CA 1
ATOM 1495 C C . ARG A 1 207 ? -8.901 -10.861 -6.518 1.00 86.94 207 ARG A C 1
ATOM 1497 O O . ARG A 1 207 ? -9.480 -11.557 -7.348 1.00 86.94 207 ARG A O 1
ATOM 1504 N N . PRO A 1 208 ? -9.233 -9.578 -6.301 1.00 87.12 208 PRO A N 1
ATOM 1505 C CA . PRO A 1 208 ? -10.131 -8.831 -7.171 1.00 87.12 208 PRO A CA 1
ATOM 1506 C C . PRO A 1 208 ? -9.568 -8.738 -8.593 1.00 87.12 208 PRO A C 1
ATOM 1508 O O . PRO A 1 208 ? -8.350 -8.702 -8.757 1.00 87.12 208 PRO A O 1
ATOM 1511 N N . GLU A 1 209 ? -10.437 -8.600 -9.598 1.00 83.81 209 GLU A N 1
ATOM 1512 C CA . GLU A 1 209 ? -10.036 -8.498 -11.014 1.00 83.81 209 GLU A CA 1
ATOM 1513 C C . GLU A 1 209 ? -9.024 -7.369 -11.276 1.00 83.81 209 GLU A C 1
ATOM 1515 O O . GLU A 1 209 ? -8.008 -7.594 -11.923 1.00 83.81 209 GLU A O 1
ATOM 1520 N N . ASP A 1 210 ? -9.205 -6.191 -10.672 1.00 80.31 210 ASP A N 1
ATOM 1521 C CA . ASP A 1 210 ? -8.260 -5.064 -10.812 1.00 80.31 210 ASP A CA 1
ATOM 1522 C C . ASP A 1 210 ? -6.857 -5.358 -10.237 1.00 80.31 210 ASP A C 1
ATOM 1524 O O . ASP A 1 210 ? -5.906 -4.629 -10.511 1.00 80.31 210 ASP A O 1
ATOM 1528 N N . LEU A 1 211 ? -6.723 -6.406 -9.415 1.00 87.75 211 LEU A N 1
ATOM 1529 C CA . LEU A 1 211 ? -5.453 -6.901 -8.870 1.00 87.75 211 LEU A CA 1
ATOM 1530 C C . LEU A 1 211 ? -4.985 -8.195 -9.559 1.00 87.75 211 LEU A C 1
ATOM 1532 O O . LEU A 1 211 ? -3.963 -8.760 -9.163 1.00 87.75 211 LEU A O 1
ATOM 1536 N N . ALA A 1 212 ? -5.712 -8.690 -10.566 1.00 85.31 212 ALA A N 1
ATOM 1537 C CA . ALA A 1 212 ? -5.335 -9.890 -11.310 1.00 85.31 212 ALA A CA 1
ATOM 1538 C C . ALA A 1 212 ? -4.080 -9.657 -12.166 1.00 85.31 212 ALA A C 1
ATOM 1540 O O . ALA A 1 212 ? -3.267 -10.562 -12.312 1.00 85.31 212 ALA A O 1
ATOM 1541 N N . ASN A 1 213 ? -3.88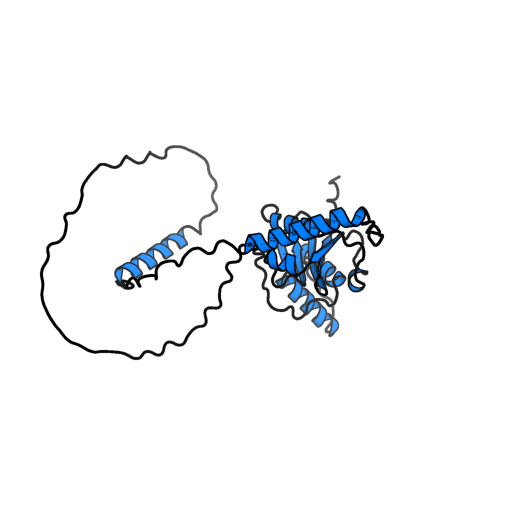2 -8.424 -12.644 1.00 89.44 213 ASN A N 1
ATOM 1542 C CA . ASN A 1 213 ? -2.766 -8.032 -13.513 1.00 89.44 213 ASN A CA 1
ATOM 1543 C C . ASN A 1 213 ? -1.498 -7.608 -12.746 1.00 89.44 213 ASN A C 1
ATOM 1545 O O . ASN A 1 213 ? -0.654 -6.893 -13.286 1.00 89.44 213 ASN A O 1
ATOM 1549 N N . LEU A 1 214 ? -1.364 -7.981 -11.469 1.00 91.38 214 LEU A N 1
ATOM 1550 C CA . LEU A 1 214 ? -0.152 -7.686 -10.704 1.00 91.38 214 LEU A CA 1
ATOM 1551 C C . LEU A 1 214 ? 1.037 -8.510 -11.233 1.00 91.38 214 LEU A C 1
ATOM 1553 O O . LEU A 1 214 ? 0.850 -9.672 -11.594 1.00 91.38 214 LEU A O 1
ATOM 1557 N N . PRO A 1 215 ? 2.257 -7.942 -11.249 1.00 89.31 215 PRO A N 1
ATOM 1558 C CA . PRO A 1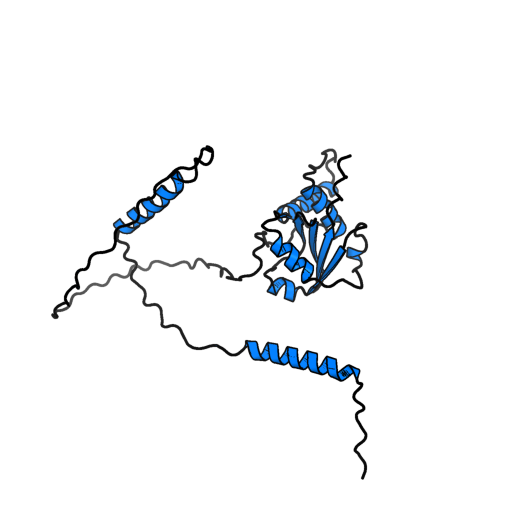 215 ? 3.435 -8.656 -11.724 1.00 89.31 215 PRO A CA 1
ATOM 1559 C C . PRO A 1 215 ? 3.752 -9.877 -10.851 1.00 89.31 215 PRO A C 1
ATOM 1561 O O . PRO A 1 215 ? 3.360 -9.961 -9.682 1.00 89.31 215 PRO A O 1
ATOM 1564 N N . GLU A 1 216 ? 4.488 -10.827 -11.424 1.00 86.94 216 GLU A N 1
ATOM 1565 C CA . GLU A 1 216 ? 4.948 -12.011 -10.700 1.00 86.94 216 GLU A CA 1
ATOM 1566 C C . GLU A 1 216 ? 5.859 -11.636 -9.519 1.00 86.94 216 GLU A C 1
ATOM 1568 O O . GLU A 1 216 ? 6.507 -10.588 -9.503 1.00 86.94 216 GLU A O 1
ATOM 1573 N N . GLY A 1 217 ? 5.880 -12.488 -8.489 1.00 89.25 217 GLY A N 1
ATOM 1574 C CA . GLY A 1 217 ? 6.665 -12.245 -7.272 1.00 89.25 217 GLY A CA 1
ATOM 1575 C C . GLY A 1 217 ? 6.076 -11.196 -6.320 1.00 89.25 217 GLY A C 1
ATOM 1576 O O . GLY A 1 217 ? 6.729 -10.819 -5.348 1.00 89.25 217 GLY A O 1
ATOM 1577 N N . VAL A 1 218 ? 4.848 -10.727 -6.570 1.00 94.75 218 VAL A N 1
ATOM 1578 C CA . VAL A 1 218 ? 4.122 -9.830 -5.663 1.00 94.75 218 VAL A CA 1
ATOM 1579 C C . VAL A 1 218 ? 3.285 -10.623 -4.665 1.00 94.75 218 VAL A C 1
ATOM 1581 O O . VAL A 1 218 ? 2.446 -11.454 -5.027 1.00 94.75 218 VAL A O 1
ATOM 1584 N N . GLU A 1 219 ? 3.474 -10.315 -3.387 1.00 95.12 219 GLU A N 1
ATOM 1585 C CA . GLU A 1 219 ? 2.646 -10.826 -2.303 1.00 95.12 219 GLU A CA 1
ATOM 1586 C C . GLU A 1 219 ? 1.474 -9.882 -2.041 1.00 95.12 219 GLU A C 1
ATOM 1588 O O . GLU A 1 219 ? 1.623 -8.659 -2.035 1.00 95.12 219 GLU A O 1
ATOM 1593 N N . VAL A 1 220 ? 0.298 -10.454 -1.780 1.00 95.94 220 VAL A N 1
ATOM 1594 C CA . VAL A 1 220 ? -0.927 -9.685 -1.555 1.00 95.94 220 VAL A CA 1
ATOM 1595 C C . VAL A 1 220 ? -1.586 -10.126 -0.258 1.00 95.94 220 VAL A C 1
ATOM 1597 O O . VAL A 1 220 ? -1.864 -11.312 -0.053 1.00 95.94 220 VAL A O 1
ATOM 1600 N N . ARG A 1 221 ? -1.868 -9.155 0.607 1.00 97.19 221 ARG A N 1
ATOM 1601 C CA . ARG A 1 221 ? -2.635 -9.337 1.839 1.00 97.19 221 ARG A CA 1
ATOM 1602 C C . ARG A 1 221 ? -3.820 -8.384 1.873 1.00 97.19 221 ARG A C 1
ATOM 1604 O O . ARG A 1 221 ? -3.808 -7.338 1.231 1.00 97.19 221 ARG A O 1
ATOM 1611 N N . ARG A 1 222 ? -4.841 -8.748 2.641 1.00 96.50 222 ARG A N 1
ATOM 1612 C CA . ARG A 1 222 ? -6.035 -7.934 2.873 1.00 96.50 222 ARG A CA 1
ATOM 1613 C C . ARG A 1 222 ? -6.166 -7.573 4.343 1.00 96.50 222 ARG A C 1
ATOM 1615 O O . ARG A 1 222 ? -5.862 -8.378 5.230 1.00 96.50 222 ARG A O 1
ATOM 1622 N N . LEU A 1 223 ? -6.666 -6.375 4.580 1.00 96.69 223 LEU A N 1
ATOM 1623 C CA . LEU A 1 223 ? -6.946 -5.831 5.895 1.00 96.69 223 LEU A CA 1
ATOM 1624 C C . LEU A 1 223 ? -8.275 -5.061 5.832 1.00 96.69 223 LEU A C 1
ATOM 1626 O O . LEU A 1 223 ? -8.435 -4.233 4.937 1.00 96.69 223 LEU A O 1
ATOM 1630 N N . PRO A 1 224 ? -9.221 -5.262 6.764 1.00 96.88 224 PRO A N 1
ATOM 1631 C CA . PRO A 1 224 ? -10.440 -4.459 6.797 1.00 96.88 224 PRO A CA 1
ATOM 1632 C C . PRO A 1 224 ? -10.123 -2.963 6.915 1.00 96.88 224 PRO A C 1
ATOM 1634 O O . PRO A 1 224 ? -9.321 -2.557 7.762 1.00 96.88 224 PRO A O 1
ATOM 1637 N N . LEU A 1 225 ? -10.777 -2.116 6.114 1.00 95.31 225 LEU A N 1
ATOM 1638 C CA . LEU A 1 225 ? -10.520 -0.671 6.111 1.00 95.31 225 LEU A CA 1
ATOM 1639 C C . LEU A 1 225 ? -10.801 -0.035 7.482 1.00 95.31 225 LEU A C 1
ATOM 1641 O O . LEU A 1 225 ? -10.101 0.889 7.895 1.00 95.31 225 LEU A O 1
ATOM 1645 N N . ALA A 1 226 ? -11.781 -0.559 8.224 1.00 94.50 226 ALA A N 1
ATOM 1646 C CA . ALA A 1 226 ? -12.049 -0.150 9.602 1.00 94.50 226 ALA A CA 1
ATOM 1647 C C . ALA A 1 226 ? -10.850 -0.413 10.534 1.00 94.50 226 ALA A C 1
ATOM 1649 O O . ALA A 1 226 ? -10.488 0.459 11.322 1.00 94.50 226 ALA A O 1
ATOM 1650 N N . ALA A 1 227 ? -10.186 -1.567 10.398 1.00 94.31 227 ALA A N 1
ATOM 1651 C CA . ALA A 1 227 ? -8.983 -1.894 11.163 1.00 94.31 227 ALA A CA 1
ATOM 1652 C C . ALA A 1 227 ? -7.802 -0.996 10.760 1.00 94.31 227 ALA A C 1
ATOM 1654 O O . ALA A 1 227 ? -7.089 -0.488 11.622 1.00 94.31 227 ALA A O 1
ATOM 1655 N N . ALA A 1 228 ? -7.640 -0.716 9.462 1.00 93.62 228 ALA A N 1
ATOM 1656 C CA . ALA A 1 228 ? -6.644 0.242 8.979 1.00 93.62 228 ALA A CA 1
ATOM 1657 C C . ALA A 1 228 ? -6.851 1.644 9.587 1.00 93.62 228 ALA A C 1
ATOM 1659 O O . ALA A 1 228 ? -5.904 2.258 10.083 1.00 93.62 228 ALA A O 1
ATOM 1660 N N . ARG A 1 229 ? -8.098 2.129 9.621 1.00 92.12 229 ARG A N 1
ATOM 1661 C CA . ARG A 1 229 ? -8.454 3.411 10.249 1.00 92.12 229 ARG A CA 1
ATOM 1662 C C . ARG A 1 229 ? -8.205 3.413 11.755 1.00 92.12 229 ARG A C 1
ATOM 1664 O O . ARG A 1 229 ? -7.691 4.403 12.266 1.00 92.12 229 ARG A O 1
ATOM 1671 N N . ALA A 1 230 ? -8.493 2.309 12.446 1.00 90.75 230 ALA A N 1
ATOM 1672 C CA . ALA A 1 230 ? -8.174 2.152 13.866 1.00 90.75 230 ALA A CA 1
ATOM 1673 C C . ALA A 1 230 ? -6.657 2.220 14.141 1.00 90.75 230 ALA A C 1
ATOM 1675 O O . ALA A 1 230 ? -6.247 2.687 15.199 1.00 90.75 230 ALA A O 1
ATOM 1676 N N . MET A 1 231 ? -5.819 1.840 13.169 1.00 89.88 231 MET A N 1
ATOM 1677 C CA . MET A 1 231 ? -4.361 2.021 13.227 1.00 89.88 231 MET A CA 1
ATOM 1678 C C . MET A 1 231 ? -3.885 3.443 12.870 1.00 89.88 231 MET A C 1
ATOM 1680 O O . MET A 1 231 ? -2.682 3.708 12.890 1.00 89.88 231 MET A O 1
ATOM 1684 N N . GLY A 1 232 ? -4.797 4.366 12.548 1.00 90.06 232 GLY A N 1
ATOM 1685 C CA . GLY A 1 232 ? -4.486 5.753 12.186 1.00 90.06 232 GLY A CA 1
ATOM 1686 C C . GLY A 1 232 ? -4.388 6.028 10.682 1.00 90.06 232 GLY A C 1
ATOM 1687 O O . GLY A 1 232 ? -4.023 7.136 10.293 1.00 90.06 232 GLY A O 1
ATOM 1688 N N . LEU A 1 233 ? -4.723 5.061 9.818 1.00 89.75 233 LEU A N 1
ATOM 1689 C CA . LEU A 1 233 ? -4.738 5.259 8.365 1.00 89.75 233 LEU A CA 1
ATOM 1690 C C . LEU A 1 233 ? -6.083 5.846 7.913 1.00 89.75 233 LEU A C 1
ATOM 1692 O O . LEU A 1 233 ? -7.000 5.110 7.546 1.00 89.75 233 LEU A O 1
ATOM 1696 N N . SER A 1 234 ? -6.219 7.172 7.925 1.00 87.56 234 SER A N 1
ATOM 1697 C CA . SER A 1 234 ? -7.455 7.834 7.475 1.00 87.56 234 SER A CA 1
ATOM 1698 C C . SER A 1 234 ? -7.669 7.747 5.957 1.00 87.56 234 SER A C 1
ATOM 1700 O O . SER A 1 234 ? -8.799 7.499 5.532 1.00 87.56 234 SER A O 1
ATOM 1702 N N . GLN A 1 235 ? -6.616 7.887 5.137 1.00 89.31 235 GLN A N 1
ATOM 1703 C CA . GLN A 1 235 ? -6.701 7.780 3.668 1.00 89.31 235 GLN A CA 1
ATOM 1704 C C . GLN A 1 235 ? -5.585 6.904 3.063 1.00 89.31 235 GLN A C 1
ATOM 1706 O O . GLN A 1 235 ? -4.674 7.420 2.413 1.00 89.31 235 GLN A O 1
ATOM 1711 N N . PRO A 1 236 ? -5.636 5.569 3.245 1.00 92.56 236 PRO A N 1
ATOM 1712 C CA . PRO A 1 236 ? -4.553 4.677 2.826 1.00 92.56 236 PRO A CA 1
ATOM 1713 C C . PRO A 1 236 ? -4.481 4.409 1.317 1.00 92.56 236 PRO A C 1
ATOM 1715 O O . PRO A 1 236 ? -3.485 3.876 0.849 1.00 92.56 236 PRO A O 1
ATOM 1718 N N . HIS A 1 237 ? -5.513 4.747 0.540 1.00 94.25 237 HIS A N 1
ATOM 1719 C CA . HIS A 1 237 ? -5.579 4.393 -0.881 1.00 94.25 237 HIS A CA 1
ATOM 1720 C C . HIS A 1 237 ? -4.479 5.085 -1.683 1.00 94.25 237 HIS A C 1
ATOM 1722 O O . HIS A 1 237 ? -4.494 6.305 -1.719 1.00 94.25 237 HIS A O 1
ATOM 1728 N N . GLY A 1 238 ? -3.582 4.361 -2.350 1.00 93.44 238 GLY A N 1
ATOM 1729 C CA . GLY A 1 238 ? -2.524 4.911 -3.204 1.00 93.44 238 GLY A CA 1
ATOM 1730 C C . GLY A 1 238 ? -1.303 5.450 -2.455 1.00 93.44 238 GLY A C 1
ATOM 1731 O O . GLY A 1 238 ? -0.629 6.338 -2.972 1.00 93.44 238 GLY A O 1
ATOM 1732 N N . ILE A 1 239 ? -1.036 4.969 -1.238 1.00 94.81 239 ILE A N 1
ATOM 1733 C CA . ILE A 1 239 ? 0.221 5.249 -0.526 1.00 94.81 239 ILE A CA 1
ATOM 1734 C C . ILE A 1 239 ? 1.237 4.179 -0.913 1.00 94.81 239 ILE A C 1
ATOM 1736 O O . ILE A 1 239 ? 0.934 2.988 -0.829 1.00 94.81 239 ILE A O 1
ATOM 1740 N N . SER A 1 240 ? 2.441 4.594 -1.300 1.00 95.31 240 SER A N 1
ATOM 1741 C CA . SER A 1 240 ? 3.559 3.671 -1.519 1.00 95.31 240 SER A CA 1
ATOM 1742 C C . SER A 1 240 ? 4.632 3.884 -0.459 1.00 95.31 240 SER A C 1
ATOM 1744 O O . SER A 1 240 ? 4.919 5.015 -0.075 1.00 95.31 240 SER A O 1
ATOM 1746 N N . VAL A 1 241 ? 5.199 2.795 0.043 1.00 95.62 241 VAL A N 1
ATOM 1747 C CA . VAL A 1 241 ? 6.197 2.793 1.111 1.00 95.62 241 VAL A CA 1
ATOM 1748 C C . VAL A 1 241 ? 7.370 1.935 0.663 1.00 95.62 241 VAL A C 1
ATOM 1750 O O . VAL A 1 241 ? 7.222 0.725 0.503 1.00 95.62 241 VAL A O 1
ATOM 1753 N N . ALA A 1 242 ? 8.523 2.556 0.458 1.00 95.12 242 ALA A N 1
ATOM 1754 C CA . ALA A 1 242 ? 9.784 1.866 0.239 1.00 95.12 242 ALA A CA 1
ATOM 1755 C C . ALA A 1 242 ? 10.494 1.657 1.578 1.00 95.12 242 ALA A C 1
ATOM 1757 O O . ALA A 1 242 ? 10.645 2.601 2.358 1.00 95.12 242 ALA A O 1
ATOM 1758 N N . SER A 1 243 ? 10.928 0.432 1.850 1.00 94.62 243 SER A N 1
ATOM 1759 C CA . SER A 1 243 ? 11.759 0.097 3.004 1.00 94.62 243 SER A CA 1
ATOM 1760 C C . SER A 1 243 ? 12.813 -0.950 2.628 1.00 94.62 243 SER A C 1
ATOM 1762 O O . SER A 1 243 ? 12.732 -1.540 1.547 1.00 94.62 243 SER A O 1
ATOM 1764 N N . PRO A 1 244 ? 13.795 -1.243 3.502 1.00 91.94 244 PRO A N 1
ATOM 1765 C CA . PRO A 1 244 ? 14.757 -2.322 3.260 1.00 91.94 244 PRO A CA 1
ATOM 1766 C C . PRO A 1 244 ? 14.108 -3.701 3.051 1.00 91.94 244 PRO A C 1
ATOM 1768 O O . PRO A 1 244 ? 14.710 -4.574 2.434 1.00 91.94 244 PRO A O 1
ATOM 1771 N N . ALA A 1 245 ? 12.884 -3.905 3.552 1.00 91.38 245 ALA A N 1
ATOM 1772 C CA . ALA A 1 245 ? 12.122 -5.139 3.366 1.00 91.38 245 ALA A CA 1
ATOM 1773 C C . ALA A 1 245 ? 11.408 -5.215 2.002 1.00 91.38 245 ALA A C 1
ATOM 1775 O O . ALA A 1 245 ? 10.855 -6.263 1.661 1.00 91.38 245 ALA A O 1
ATOM 1776 N N . GLY A 1 246 ? 11.411 -4.127 1.227 1.00 93.75 246 GLY A N 1
ATOM 1777 C CA . GLY A 1 246 ? 10.822 -4.039 -0.104 1.00 93.75 246 GLY A CA 1
ATOM 1778 C C . GLY A 1 246 ? 9.861 -2.865 -0.264 1.00 93.75 246 GLY A C 1
ATOM 1779 O O . GLY A 1 246 ? 9.773 -1.960 0.566 1.00 93.75 246 GLY A O 1
ATOM 1780 N N . LEU A 1 247 ? 9.098 -2.902 -1.353 1.00 95.44 247 LEU A N 1
ATOM 1781 C CA . LEU A 1 247 ? 8.108 -1.885 -1.693 1.00 95.44 247 LEU A CA 1
ATOM 1782 C C . LEU A 1 247 ? 6.709 -2.373 -1.309 1.00 95.44 247 LEU A C 1
ATOM 1784 O O . LEU A 1 247 ? 6.303 -3.458 -1.723 1.00 95.44 247 LEU A O 1
ATOM 1788 N N . LEU A 1 248 ? 5.963 -1.570 -0.555 1.00 96.75 248 LEU A N 1
ATOM 1789 C CA . LEU A 1 248 ? 4.573 -1.829 -0.178 1.00 96.75 248 LEU A CA 1
ATOM 1790 C C . LEU A 1 248 ? 3.651 -0.757 -0.760 1.00 96.75 248 LEU A C 1
ATOM 1792 O O . LEU A 1 248 ? 3.859 0.433 -0.542 1.00 96.75 248 LEU A O 1
ATOM 1796 N N . LEU A 1 249 ? 2.605 -1.181 -1.460 1.00 96.81 249 LEU A N 1
ATOM 1797 C CA . LEU A 1 249 ? 1.526 -0.329 -1.949 1.00 96.81 249 LEU A CA 1
ATOM 1798 C C . LEU A 1 249 ? 0.244 -0.616 -1.160 1.00 96.81 249 LEU A C 1
ATOM 1800 O O . LEU A 1 249 ? -0.173 -1.767 -1.017 1.00 96.81 249 LEU A O 1
ATOM 1804 N N . LEU A 1 250 ? -0.381 0.447 -0.660 1.00 96.38 250 LEU A N 1
ATOM 1805 C CA . LEU A 1 250 ? -1.652 0.420 0.051 1.00 96.38 250 LEU A CA 1
ATOM 1806 C C . LEU A 1 250 ? -2.757 0.786 -0.943 1.00 96.38 250 LEU A C 1
ATOM 1808 O O . LEU A 1 250 ? -2.759 1.887 -1.492 1.00 96.38 250 LEU A O 1
ATOM 1812 N N . TRP A 1 251 ? -3.707 -0.114 -1.180 1.00 95.94 251 TRP A N 1
ATOM 1813 C CA . TRP A 1 251 ? -4.753 0.075 -2.185 1.00 95.94 251 TRP A CA 1
ATOM 1814 C C . TRP A 1 251 ? -6.137 -0.228 -1.620 1.00 95.94 251 TRP A C 1
ATOM 1816 O O . TRP A 1 251 ? -6.439 -1.357 -1.256 1.00 95.94 251 TRP A O 1
ATOM 1826 N N . VAL A 1 252 ? -7.004 0.777 -1.519 1.00 94.75 252 VAL A N 1
ATOM 1827 C CA . VAL A 1 252 ? -8.379 0.565 -1.027 1.00 94.75 252 VAL A CA 1
ATOM 1828 C C . VAL A 1 252 ? -9.277 0.120 -2.172 1.00 94.75 252 VAL A C 1
ATOM 1830 O O . VAL A 1 252 ? -9.297 0.790 -3.206 1.00 94.75 252 VAL A O 1
ATOM 1833 N N . LYS A 1 253 ? -10.048 -0.951 -1.960 1.00 93.69 253 LYS A N 1
ATOM 1834 C CA . LYS A 1 253 ? -11.126 -1.399 -2.850 1.00 93.69 253 LYS A CA 1
ATOM 1835 C C . LYS A 1 253 ? -12.327 -1.832 -2.007 1.00 93.69 253 LYS A C 1
ATOM 1837 O O . LYS A 1 253 ? -12.240 -2.796 -1.251 1.00 93.69 253 LYS A O 1
ATOM 1842 N N . GLY A 1 254 ? -13.442 -1.111 -2.140 1.00 93.31 254 GLY A N 1
ATOM 1843 C CA . GLY A 1 254 ? -14.605 -1.289 -1.266 1.00 93.31 254 GLY A CA 1
ATOM 1844 C C . GLY A 1 254 ? -14.237 -1.038 0.200 1.00 93.31 254 GLY A C 1
ATOM 1845 O O . GLY A 1 254 ? -13.597 -0.034 0.514 1.00 93.31 254 GLY A O 1
ATOM 1846 N N . ASP A 1 255 ? -14.591 -1.981 1.071 1.00 95.06 255 ASP A N 1
ATOM 1847 C CA . ASP A 1 255 ? -14.312 -1.926 2.514 1.00 95.06 255 ASP A CA 1
ATOM 1848 C C . ASP A 1 255 ? -12.993 -2.606 2.916 1.00 95.06 255 ASP A C 1
ATOM 1850 O O . ASP A 1 255 ? -12.698 -2.766 4.106 1.00 95.06 255 ASP A O 1
ATOM 1854 N N . GLU A 1 256 ? -12.170 -2.997 1.941 1.00 96.31 256 GLU A N 1
ATOM 1855 C CA . GLU A 1 256 ? -10.892 -3.663 2.174 1.00 96.31 256 GLU A CA 1
ATOM 1856 C C . GLU A 1 256 ? -9.710 -2.784 1.747 1.00 96.31 256 GLU A C 1
ATOM 1858 O O . GLU A 1 256 ? -9.707 -2.133 0.697 1.00 96.31 256 GLU A O 1
ATOM 1863 N N . LEU A 1 257 ? -8.671 -2.791 2.581 1.00 96.56 257 LEU A N 1
ATOM 1864 C CA . LEU A 1 257 ? -7.340 -2.315 2.249 1.00 96.56 257 LEU A CA 1
ATOM 1865 C C . LEU A 1 257 ? -6.491 -3.501 1.783 1.00 96.56 257 LEU A C 1
ATOM 1867 O O . LEU A 1 257 ? -6.231 -4.441 2.535 1.00 96.56 257 LEU A O 1
ATOM 1871 N N . TRP A 1 258 ? -6.022 -3.415 0.550 1.00 97.12 258 TRP A N 1
ATOM 1872 C CA . TRP A 1 258 ? -5.094 -4.352 -0.056 1.00 97.12 258 TRP A CA 1
ATOM 1873 C C . TRP A 1 258 ? -3.664 -3.873 0.174 1.00 97.12 258 TRP A C 1
ATOM 1875 O O . TRP A 1 258 ? -3.314 -2.732 -0.124 1.00 97.12 258 TRP A O 1
ATOM 1885 N N . LEU A 1 259 ? -2.851 -4.757 0.737 1.00 97.31 259 LEU A N 1
ATOM 1886 C CA . LEU A 1 259 ? -1.432 -4.574 0.996 1.00 97.31 259 LEU A CA 1
ATOM 1887 C C . LEU A 1 259 ? -0.679 -5.368 -0.067 1.00 97.31 259 LEU A C 1
ATOM 1889 O O . LEU A 1 259 ? -0.759 -6.597 -0.097 1.00 97.31 259 LEU A O 1
ATOM 1893 N N . ILE A 1 260 ? 0.015 -4.669 -0.954 1.00 96.75 260 ILE A N 1
ATOM 1894 C CA . ILE A 1 260 ? 0.661 -5.256 -2.128 1.00 96.75 260 ILE A CA 1
ATOM 1895 C C . ILE A 1 260 ? 2.165 -5.064 -1.972 1.00 96.75 260 ILE A C 1
ATOM 1897 O O . ILE A 1 260 ? 2.650 -3.935 -2.048 1.00 96.75 260 ILE A O 1
ATOM 1901 N N . ARG A 1 261 ? 2.899 -6.147 -1.714 1.00 95.88 261 ARG A N 1
ATOM 1902 C CA . ARG A 1 261 ? 4.338 -6.108 -1.440 1.00 95.88 261 ARG A CA 1
ATOM 1903 C C . ARG A 1 261 ? 5.137 -6.702 -2.588 1.00 95.88 261 ARG A C 1
ATOM 1905 O O . ARG A 1 261 ? 4.883 -7.829 -3.003 1.00 95.88 261 ARG A O 1
ATOM 1912 N N . ARG A 1 262 ? 6.162 -5.975 -3.024 1.00 94.88 262 ARG A N 1
ATOM 1913 C CA . ARG A 1 262 ? 7.233 -6.481 -3.883 1.00 94.88 262 ARG A CA 1
ATOM 1914 C C . ARG A 1 262 ? 8.506 -6.606 -3.053 1.00 94.88 262 ARG A C 1
ATOM 1916 O O . ARG A 1 262 ? 8.963 -5.613 -2.485 1.00 94.88 262 ARG A O 1
ATOM 1923 N N . SER A 1 263 ? 9.060 -7.812 -2.985 1.00 91.69 263 SER A N 1
ATOM 1924 C CA . SER A 1 263 ? 10.350 -8.054 -2.334 1.00 91.69 263 SER A CA 1
ATOM 1925 C C . SER A 1 263 ? 11.461 -7.254 -3.024 1.00 91.69 263 SER A C 1
ATOM 1927 O O . SER A 1 263 ? 11.357 -6.987 -4.229 1.00 91.69 263 SER A O 1
ATOM 1929 N N . PRO A 1 264 ? 12.513 -6.846 -2.293 1.00 86.19 264 PRO A N 1
ATOM 1930 C CA . PRO A 1 264 ? 13.669 -6.235 -2.923 1.00 86.19 264 PRO A CA 1
ATOM 1931 C C . PRO A 1 264 ? 14.261 -7.227 -3.935 1.00 86.19 264 PRO A C 1
ATOM 1933 O O . PRO A 1 264 ? 14.189 -8.441 -3.706 1.00 86.19 264 PRO A O 1
ATOM 1936 N N . PRO A 1 265 ? 14.827 -6.746 -5.055 1.00 79.69 265 PRO A N 1
ATOM 1937 C CA . PRO A 1 265 ? 15.609 -7.619 -5.916 1.00 79.69 265 PRO A CA 1
ATOM 1938 C C . PRO A 1 265 ? 16.692 -8.259 -5.047 1.00 79.69 265 PRO A C 1
ATOM 1940 O O . PRO A 1 265 ? 17.345 -7.556 -4.272 1.00 79.69 265 PRO A O 1
ATOM 1943 N N . ALA A 1 266 ? 16.836 -9.586 -5.123 1.00 78.38 266 ALA A N 1
ATOM 1944 C CA . ALA A 1 266 ? 17.928 -10.268 -4.444 1.00 78.38 266 ALA A CA 1
ATOM 1945 C C . ALA A 1 266 ? 19.216 -9.537 -4.829 1.00 78.38 266 ALA A C 1
ATOM 1947 O O . ALA A 1 266 ? 19.473 -9.353 -6.022 1.00 78.38 266 ALA A O 1
ATOM 1948 N N . ALA A 1 267 ? 19.953 -9.031 -3.835 1.00 72.94 267 ALA A N 1
ATOM 1949 C CA . ALA A 1 267 ? 21.244 -8.420 -4.093 1.00 72.94 267 ALA A CA 1
ATOM 1950 C C . ALA A 1 267 ? 22.042 -9.454 -4.886 1.00 72.94 267 ALA A C 1
ATOM 1952 O O . ALA A 1 267 ? 22.200 -10.580 -4.418 1.00 72.94 267 ALA A O 1
ATOM 1953 N N . ALA A 1 268 ? 22.421 -9.113 -6.119 1.00 63.59 268 ALA A N 1
ATOM 1954 C CA . ALA A 1 268 ? 23.275 -9.980 -6.906 1.00 63.59 268 ALA A CA 1
ATOM 1955 C C . ALA A 1 268 ? 24.510 -10.252 -6.046 1.00 63.59 268 ALA A C 1
ATOM 1957 O O . ALA A 1 268 ? 25.154 -9.292 -5.612 1.00 63.59 268 ALA A O 1
ATOM 1958 N N . ASP A 1 269 ? 24.762 -11.525 -5.730 1.00 53.06 269 ASP A N 1
ATOM 1959 C CA . ASP A 1 269 ? 25.943 -11.919 -4.969 1.00 53.06 269 ASP A CA 1
ATOM 1960 C C . ASP A 1 269 ? 27.157 -11.263 -5.640 1.00 53.06 269 ASP A C 1
ATOM 1962 O O . ASP A 1 269 ? 27.341 -11.442 -6.852 1.00 53.06 269 ASP A O 1
ATOM 1966 N N . PRO A 1 270 ? 27.942 -10.444 -4.918 1.00 65.38 270 PRO A N 1
ATOM 1967 C CA . PRO A 1 270 ? 29.166 -9.908 -5.479 1.00 65.38 270 PRO A CA 1
ATOM 1968 C C . PRO A 1 270 ? 30.104 -11.095 -5.722 1.00 65.38 270 PRO A C 1
ATOM 1970 O O . PRO A 1 270 ? 30.575 -11.719 -4.772 1.00 65.38 270 PRO A O 1
ATOM 1973 N N . ALA A 1 271 ? 30.283 -11.434 -7.000 1.00 56.62 271 ALA A N 1
ATOM 1974 C CA . ALA A 1 271 ? 31.212 -12.457 -7.469 1.00 56.62 271 ALA A CA 1
ATOM 1975 C C . ALA A 1 271 ? 32.671 -12.090 -7.167 1.00 56.62 271 ALA A C 1
ATOM 1977 O O . ALA A 1 271 ? 32.997 -10.879 -7.197 1.00 56.62 271 ALA A O 1
#

Radius of gyration: 31.49 Å; chains: 1; bounding box: 84×90×85 Å

Foldseek 3Di:
DDDDDDPPPPPVVVVVVVVVVVVVVVVVVVPDDDDDDDDDDDDDPPPVPVVVVVVVVVVVVVVVVVPPDPDDDDDDDDDDDDDDDDDDDDDDDDDDDDDDDDDDDDDDDDDDDDDPPPDPPPPDPFPPQVADQPDQDLADPFVQLLVVLLVCVVVVPDPPDDDDPDPVVVSSVSNSVSLNSQEAEDEPVRCVVVVVVVVQFAFDPDDDPSCPPHDPQKGKTKDFLVVVVNNVCPHQASHWYQYQQFIWHWHDDDRITMTIGHGDDDDDPPD

pLDDT: mean 71.45, std 20.25, range [31.72, 97.31]